Protein AF-A0A2E0PA05-F1 (afdb_monomer_lite)

Foldseek 3Di:
DLLVLLLVLLVVLLVLLVVLLVLLVVVLVLLVCVVVVVDPDPVRNVVSVVVSCVSNVVSCVVSVVSVVVSLVSVLVLQLVLQVLLVVVVAADPDHSCQLNVLCVPVVSVLPRVLLSLLLSLVCLQDRPPDHNVLSPDPVSSVVSGDPLSVVLSVLVVVLVVLVVVLVPDDQDGSVSSNVSSVSSNVSSVSSSVSSVSVSVSSVSSVVSNVVVVVVVD

Structure (mmCIF, N/CA/C/O backbone):
data_AF-A0A2E0PA05-F1
#
_entry.id   AF-A0A2E0PA05-F1
#
loop_
_atom_site.group_PDB
_atom_site.id
_atom_site.type_symbol
_atom_site.label_atom_id
_atom_site.label_alt_id
_atom_site.label_comp_id
_atom_site.label_asym_id
_atom_site.label_entity_id
_atom_site.label_seq_id
_atom_site.pdbx_PDB_ins_code
_atom_site.Cartn_x
_atom_site.Cartn_y
_atom_site.Cartn_z
_atom_site.occupancy
_atom_site.B_iso_or_equiv
_atom_site.auth_seq_id
_atom_site.auth_comp_id
_atom_site.auth_asym_id
_atom_site.auth_atom_id
_atom_site.pdbx_PDB_model_num
ATOM 1 N N . MET A 1 1 ? -0.283 10.651 -18.852 1.00 83.75 1 MET A N 1
ATOM 2 C CA . MET A 1 1 ? -1.574 10.524 -18.133 1.00 83.75 1 MET A CA 1
ATOM 3 C C . MET A 1 1 ? -1.520 9.464 -17.032 1.00 83.75 1 MET A C 1
ATOM 5 O O . MET A 1 1 ? -1.634 9.844 -15.880 1.00 83.75 1 MET A O 1
ATOM 9 N N . VAL A 1 2 ? -1.256 8.186 -17.347 1.00 89.94 2 VAL A N 1
ATOM 10 C CA . VAL A 1 2 ? -1.270 7.064 -16.370 1.00 89.94 2 VAL A CA 1
ATOM 11 C C . VAL A 1 2 ? -0.372 7.290 -15.145 1.00 89.94 2 VAL A C 1
ATOM 13 O O . VAL A 1 2 ? -0.832 7.106 -14.029 1.00 89.94 2 VAL A O 1
ATOM 16 N N . TYR A 1 3 ? 0.855 7.793 -15.332 1.00 90.81 3 TYR A N 1
ATOM 17 C CA . TYR A 1 3 ? 1.753 8.176 -14.229 1.00 90.81 3 TYR A CA 1
ATOM 18 C C . TYR A 1 3 ? 1.092 9.120 -13.205 1.00 90.81 3 TYR A C 1
ATOM 20 O O . TYR A 1 3 ? 1.167 8.885 -12.006 1.00 90.81 3 TYR A O 1
ATOM 28 N N . LYS A 1 4 ? 0.395 10.168 -13.670 1.00 94.12 4 LYS A N 1
ATOM 29 C CA . LYS A 1 4 ? -0.247 11.150 -12.779 1.00 94.12 4 LYS A CA 1
ATOM 30 C C . LYS A 1 4 ? -1.381 10.515 -11.971 1.00 94.12 4 LYS A C 1
ATOM 32 O O . LYS A 1 4 ? -1.548 10.855 -10.809 1.00 94.12 4 LYS A O 1
ATOM 37 N N . ILE A 1 5 ? -2.126 9.591 -12.582 1.00 95.62 5 ILE A N 1
ATOM 38 C CA . ILE A 1 5 ? -3.216 8.863 -11.919 1.00 95.62 5 ILE A CA 1
ATOM 39 C C . ILE A 1 5 ? -2.650 7.905 -10.864 1.00 95.62 5 ILE A C 1
ATOM 41 O O . ILE A 1 5 ? -3.165 7.872 -9.753 1.00 95.62 5 ILE A O 1
ATOM 45 N N . ALA A 1 6 ? -1.558 7.192 -11.167 1.00 94.81 6 ALA A N 1
ATOM 46 C CA . ALA A 1 6 ? -0.883 6.333 -10.192 1.00 94.81 6 ALA A CA 1
ATOM 47 C C . ALA A 1 6 ? -0.389 7.135 -8.972 1.00 94.81 6 ALA A C 1
ATOM 49 O O . ALA A 1 6 ? -0.641 6.744 -7.837 1.00 94.81 6 ALA A O 1
ATOM 50 N N . ILE A 1 7 ? 0.236 8.298 -9.197 1.00 97.69 7 ILE A N 1
ATOM 51 C CA . ILE A 1 7 ? 0.657 9.197 -8.110 1.00 97.69 7 ILE A CA 1
ATOM 52 C C . ILE A 1 7 ? -0.542 9.721 -7.310 1.00 97.69 7 ILE A C 1
ATOM 54 O O . ILE A 1 7 ? -0.480 9.742 -6.085 1.00 97.69 7 ILE A O 1
ATOM 58 N N . LEU A 1 8 ? -1.634 10.117 -7.971 1.00 98.00 8 LEU A N 1
ATOM 59 C CA . LEU A 1 8 ? -2.850 10.560 -7.284 1.00 98.00 8 LEU A CA 1
ATOM 60 C C . LEU A 1 8 ? -3.425 9.452 -6.393 1.00 98.00 8 LEU A C 1
ATOM 62 O O . LEU A 1 8 ? -3.758 9.721 -5.245 1.00 98.00 8 LEU A O 1
ATOM 66 N N . GLY A 1 9 ? -3.492 8.216 -6.893 1.00 97.88 9 GLY A N 1
ATOM 67 C CA . GLY A 1 9 ? -3.942 7.062 -6.115 1.00 97.88 9 GLY A CA 1
ATOM 68 C C . GLY A 1 9 ? -3.099 6.828 -4.859 1.00 97.88 9 GLY A C 1
ATOM 69 O O . GLY A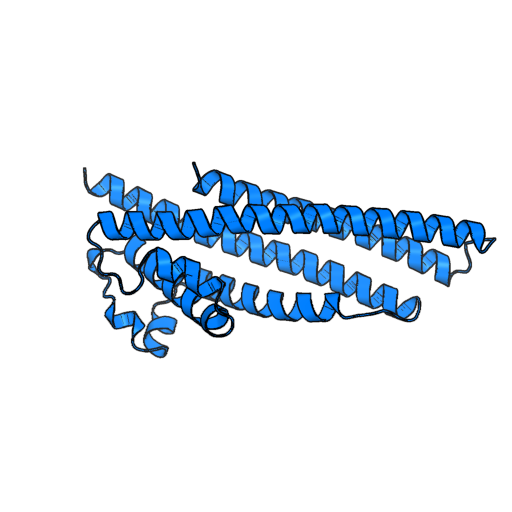 1 9 ? -3.646 6.636 -3.778 1.00 97.88 9 GLY A O 1
ATOM 70 N N . LEU A 1 10 ? -1.772 6.940 -4.969 1.00 98.19 10 LEU A N 1
ATOM 71 C CA . LEU A 1 10 ? -0.863 6.838 -3.821 1.00 98.19 10 LEU A CA 1
ATOM 72 C C . LEU A 1 10 ? -1.047 7.996 -2.823 1.00 98.19 10 LEU A C 1
ATOM 74 O O . LEU A 1 10 ? -1.025 7.777 -1.617 1.00 98.19 10 LEU A O 1
ATOM 78 N N . ILE A 1 11 ? -1.288 9.224 -3.295 1.00 98.44 11 ILE A N 1
ATOM 79 C CA . ILE A 1 11 ? -1.595 10.364 -2.412 1.00 98.44 11 ILE A CA 1
ATOM 80 C C . ILE A 1 11 ? -2.913 10.132 -1.663 1.00 98.44 11 ILE A C 1
ATOM 82 O O . ILE A 1 11 ? -2.984 10.390 -0.464 1.00 98.44 11 ILE A O 1
ATOM 86 N N . LEU A 1 12 ? -3.945 9.624 -2.343 1.00 98.38 12 LEU A N 1
ATOM 87 C CA . LEU A 1 12 ? -5.219 9.289 -1.703 1.00 98.38 12 LEU A CA 1
ATOM 88 C C . LEU A 1 12 ? -5.046 8.207 -0.632 1.00 98.38 12 LEU A C 1
ATOM 90 O O . LEU A 1 12 ? -5.662 8.319 0.423 1.00 98.38 12 LEU A O 1
ATOM 94 N N . GLN A 1 13 ? -4.179 7.215 -0.855 1.00 98.44 13 GLN A N 1
ATOM 95 C CA . GLN A 1 13 ? -3.847 6.219 0.169 1.00 98.44 13 GLN A CA 1
ATOM 96 C C . GLN A 1 13 ? -3.213 6.864 1.405 1.00 98.44 13 GLN A C 1
ATOM 98 O O . GLN A 1 13 ? -3.682 6.609 2.507 1.00 98.44 13 GLN A O 1
ATOM 103 N N . VAL A 1 14 ? -2.244 7.775 1.240 1.00 98.56 14 VAL A N 1
ATOM 104 C CA . VAL A 1 14 ? -1.659 8.518 2.377 1.00 98.56 14 VAL A CA 1
ATOM 105 C C . VAL A 1 14 ? -2.731 9.285 3.155 1.00 98.56 14 VAL A C 1
ATOM 107 O O . VAL A 1 14 ? -2.754 9.237 4.383 1.00 98.56 14 VAL A O 1
ATOM 110 N N . LEU A 1 15 ? -3.636 9.980 2.460 1.00 98.50 15 LEU A N 1
ATOM 111 C CA . LEU A 1 15 ? -4.722 10.722 3.107 1.00 98.50 15 LEU A CA 1
ATOM 112 C C . LEU A 1 15 ? -5.675 9.795 3.872 1.00 98.50 15 LEU A C 1
ATOM 114 O O . LEU A 1 15 ? -6.089 10.128 4.980 1.00 98.50 15 LEU A O 1
ATOM 118 N N . LEU A 1 16 ? -5.996 8.629 3.313 1.00 98.31 16 LEU A N 1
ATOM 119 C CA . LEU A 1 16 ? -6.851 7.639 3.966 1.00 98.31 16 LEU A CA 1
ATOM 120 C C . LEU A 1 16 ? -6.169 7.002 5.179 1.00 98.31 16 LEU A C 1
ATOM 122 O O . LEU A 1 16 ? -6.826 6.847 6.201 1.00 98.31 16 LEU A O 1
ATOM 126 N N . SER A 1 17 ? -4.861 6.738 5.131 1.00 98.12 17 SER A N 1
ATOM 127 C CA . SER A 1 17 ? -4.095 6.295 6.304 1.00 98.12 17 SER A CA 1
ATOM 128 C C . SER A 1 17 ? -4.098 7.342 7.423 1.00 98.12 17 SER A C 1
ATOM 130 O O . SER A 1 17 ? -4.215 6.991 8.593 1.00 98.12 17 SER A O 1
ATOM 132 N N . LEU A 1 18 ? -4.028 8.637 7.093 1.00 98.50 18 LEU A N 1
ATOM 133 C CA . LEU A 1 18 ? -4.161 9.708 8.091 1.00 98.50 18 LEU A CA 1
ATOM 134 C C . LEU A 1 18 ? -5.566 9.740 8.713 1.00 98.50 18 LEU A C 1
ATOM 136 O O . LEU A 1 18 ? -5.696 9.899 9.926 1.00 98.50 18 LEU A O 1
ATOM 140 N N . ILE A 1 19 ? -6.614 9.552 7.906 1.00 98.38 19 ILE A N 1
ATOM 141 C CA . ILE A 1 19 ? -7.999 9.443 8.392 1.00 98.38 19 ILE A CA 1
ATOM 142 C C . ILE A 1 19 ? -8.168 8.203 9.282 1.00 98.38 19 ILE A C 1
ATOM 144 O O . ILE A 1 19 ? -8.805 8.294 10.332 1.00 98.38 19 ILE A O 1
ATOM 148 N N . ALA A 1 20 ? -7.565 7.073 8.908 1.00 97.88 20 ALA A N 1
ATOM 149 C CA . ALA A 1 20 ? -7.579 5.847 9.698 1.00 97.88 20 ALA A CA 1
ATOM 150 C C . ALA A 1 20 ? -6.932 6.064 11.072 1.00 97.88 20 ALA A C 1
ATOM 152 O O . ALA A 1 20 ? -7.554 5.751 12.080 1.00 97.88 20 ALA A O 1
ATOM 153 N N . ILE A 1 21 ? -5.767 6.722 11.142 1.00 98.56 21 ILE A N 1
ATOM 154 C CA . ILE A 1 21 ? -5.106 7.065 12.418 1.00 98.56 21 ILE A CA 1
ATOM 155 C C . ILE A 1 21 ? -6.022 7.905 13.323 1.00 98.56 21 ILE A C 1
ATOM 157 O O . ILE A 1 21 ? -6.102 7.664 14.533 1.00 98.56 21 ILE A O 1
ATOM 161 N N . ILE A 1 22 ? -6.741 8.879 12.754 1.00 98.38 22 ILE A N 1
ATOM 162 C CA . ILE A 1 22 ? -7.716 9.686 13.505 1.00 98.38 22 ILE A CA 1
ATOM 163 C C . ILE A 1 22 ? -8.861 8.798 14.013 1.00 98.38 22 ILE A C 1
ATOM 165 O O . ILE A 1 22 ? -9.227 8.884 15.185 1.00 98.38 22 ILE A O 1
ATOM 169 N N . SER A 1 23 ? -9.395 7.911 13.169 1.00 98.06 23 SER A N 1
ATOM 170 C CA . SER A 1 23 ? -10.458 6.979 13.559 1.00 98.06 23 SER A CA 1
ATOM 171 C C . SER A 1 23 ? -10.020 6.014 14.664 1.00 98.06 23 SER A C 1
ATOM 173 O O . SER A 1 23 ? -10.741 5.871 15.650 1.00 98.06 23 SER A O 1
ATOM 175 N N . SER A 1 24 ? -8.826 5.426 14.559 1.00 97.75 24 SER A N 1
ATOM 176 C CA . SER A 1 24 ? -8.237 4.552 15.581 1.00 97.75 24 SER A CA 1
ATOM 177 C C . SER A 1 24 ? -8.010 5.302 16.898 1.00 97.75 24 SER A C 1
ATOM 179 O O . SER A 1 24 ? -8.251 4.767 17.976 1.00 97.75 24 SER A O 1
ATOM 181 N N . SER A 1 25 ? -7.651 6.589 16.845 1.00 98.00 25 SER A N 1
ATOM 182 C CA . SER A 1 25 ? -7.565 7.432 18.051 1.00 98.00 25 SER A CA 1
ATOM 183 C C . SER A 1 25 ? -8.932 7.604 18.732 1.00 98.00 25 SER A C 1
ATOM 185 O O . SER A 1 25 ? -9.030 7.596 19.960 1.00 98.00 25 SER A O 1
ATOM 187 N N . MET A 1 26 ? -10.013 7.715 17.951 1.00 98.19 26 MET A N 1
ATOM 188 C CA . MET A 1 26 ? -11.382 7.736 18.483 1.00 98.19 26 MET A CA 1
ATOM 189 C C . MET A 1 26 ? -11.794 6.377 19.069 1.00 98.19 26 MET A C 1
ATOM 191 O O . MET A 1 26 ? -12.477 6.352 20.096 1.00 98.19 26 MET A O 1
ATOM 195 N N . GLN A 1 27 ? -11.364 5.266 18.460 1.00 98.06 27 GLN A N 1
ATOM 196 C CA . GLN A 1 27 ? -11.589 3.910 18.972 1.00 98.06 27 GLN A CA 1
ATOM 197 C C . GLN A 1 27 ? -10.889 3.687 20.316 1.00 98.06 27 GLN A C 1
ATOM 199 O O . GLN A 1 27 ? -11.518 3.169 21.235 1.00 98.06 27 GLN A O 1
ATOM 204 N N . ILE A 1 28 ? -9.653 4.169 20.490 1.00 98.38 28 ILE A N 1
ATOM 205 C CA . ILE A 1 28 ? -8.971 4.169 21.797 1.00 98.38 28 ILE A CA 1
ATOM 206 C C . ILE A 1 28 ? -9.843 4.855 22.855 1.00 98.38 28 ILE A C 1
ATOM 208 O O . ILE A 1 28 ? -10.084 4.296 23.924 1.00 98.38 28 ILE A O 1
ATOM 212 N N . GLY A 1 29 ? -10.377 6.041 22.547 1.00 97.69 29 GLY A N 1
ATOM 213 C CA . GLY A 1 29 ? -11.259 6.761 23.466 1.00 97.69 29 GLY A CA 1
ATOM 214 C C . GLY A 1 29 ? -12.569 6.017 23.760 1.00 97.69 29 GLY A C 1
ATOM 215 O O . GLY A 1 29 ? -13.088 6.101 24.872 1.00 97.69 29 GLY A O 1
ATOM 216 N N . PHE A 1 30 ? -13.112 5.282 22.785 1.00 97.81 30 PHE A N 1
ATOM 217 C CA . PHE A 1 30 ? -14.267 4.405 22.991 1.00 97.81 30 PHE A CA 1
ATOM 218 C C . PHE A 1 30 ? -13.932 3.249 23.947 1.00 97.81 30 PHE A C 1
ATOM 220 O O . PHE A 1 30 ? -14.649 3.067 24.930 1.00 97.81 30 PHE A O 1
ATOM 227 N N . ILE A 1 31 ? -12.827 2.536 23.715 1.00 97.69 31 ILE A N 1
ATOM 228 C CA . ILE A 1 31 ? -12.372 1.409 24.544 1.00 97.69 31 ILE A CA 1
ATOM 229 C C . ILE A 1 31 ? -12.115 1.865 25.986 1.00 97.69 31 ILE A C 1
ATOM 231 O O . ILE A 1 31 ? -12.589 1.235 26.928 1.00 97.69 31 ILE A O 1
ATOM 235 N N . GLN A 1 32 ? -11.455 3.009 26.176 1.00 97.62 32 GLN A N 1
ATOM 236 C CA . GLN A 1 32 ? -11.200 3.570 27.507 1.00 97.62 32 GLN A CA 1
ATOM 237 C C . GLN A 1 32 ? -12.493 3.915 28.263 1.00 97.62 32 GLN A C 1
ATOM 239 O O . GLN A 1 32 ? -12.560 3.726 29.477 1.00 97.62 32 GLN A O 1
ATOM 244 N N . ARG A 1 33 ? -13.542 4.382 27.566 1.00 97.31 33 ARG A N 1
ATOM 245 C CA . ARG A 1 33 ? -14.873 4.599 28.167 1.00 97.31 33 ARG A CA 1
ATOM 246 C C . ARG A 1 33 ? -15.544 3.289 28.580 1.00 97.31 33 ARG A C 1
ATOM 248 O O . ARG A 1 33 ? -16.207 3.253 29.612 1.00 97.31 33 ARG A O 1
ATOM 255 N N . VAL A 1 34 ? -15.365 2.219 27.803 1.00 96.00 34 VAL A N 1
ATOM 256 C CA . VAL A 1 34 ? -15.836 0.879 28.194 1.00 96.00 34 VAL A CA 1
ATOM 257 C C . VAL A 1 34 ? -15.120 0.428 29.471 1.00 96.00 34 VAL A C 1
ATOM 259 O O . VAL A 1 34 ? -15.774 0.035 30.432 1.00 96.00 34 VAL A O 1
ATOM 262 N N . GLN A 1 35 ? -13.793 0.558 29.522 1.00 95.94 35 GLN A N 1
ATOM 263 C CA . GLN A 1 35 ? -12.981 0.143 30.672 1.00 95.94 35 GLN A CA 1
ATOM 264 C C . GLN A 1 35 ? -13.276 0.933 31.953 1.00 95.94 35 GLN A C 1
ATOM 266 O O . GLN A 1 35 ? -13.214 0.372 33.045 1.00 95.94 35 GLN A O 1
ATOM 271 N N . SER A 1 36 ? -13.608 2.222 31.844 1.00 96.62 36 SER A N 1
ATOM 272 C CA . SER A 1 36 ? -13.933 3.060 33.003 1.00 96.62 36 SER A CA 1
ATOM 273 C C . SER A 1 36 ? -15.360 2.879 33.531 1.00 96.62 36 SER A C 1
ATOM 275 O O . SER A 1 36 ? -15.723 3.529 34.511 1.00 96.62 36 SER A O 1
ATOM 277 N N . GLY A 1 37 ? -16.178 2.032 32.895 1.00 95.00 37 GLY A N 1
ATOM 278 C CA . GLY A 1 37 ? -17.592 1.877 33.245 1.00 95.00 37 GLY A CA 1
ATOM 279 C C . GLY A 1 37 ? -18.416 3.139 32.967 1.00 95.00 37 GLY A C 1
ATOM 280 O O . GLY A 1 37 ? -19.382 3.409 33.675 1.00 95.00 37 GLY A O 1
ATOM 281 N N . TYR A 1 38 ? -18.018 3.941 31.971 1.00 96.56 38 TYR A N 1
ATOM 282 C CA . TYR A 1 38 ? -18.670 5.213 31.642 1.00 96.56 38 TYR A CA 1
ATOM 283 C C . TYR A 1 38 ? -20.143 5.041 31.237 1.00 96.56 38 TYR A C 1
ATOM 285 O O . TYR A 1 38 ? -20.997 5.833 31.640 1.00 96.56 38 TYR A O 1
ATOM 293 N N . TYR A 1 39 ? -20.435 4.013 30.436 1.00 96.06 39 TYR A N 1
ATOM 294 C CA . TYR A 1 39 ? -21.774 3.757 29.910 1.00 96.06 39 TYR A CA 1
ATOM 295 C C . TYR A 1 39 ? -22.710 3.259 31.011 1.00 96.06 39 TYR A C 1
ATOM 297 O O . TYR A 1 39 ? -22.393 2.312 31.729 1.00 96.06 39 TYR A O 1
ATOM 305 N N . GLN A 1 40 ? -23.883 3.882 31.120 1.00 94.38 40 GLN A N 1
ATOM 306 C CA . GLN A 1 40 ? -24.843 3.590 32.193 1.00 94.38 40 GLN A CA 1
ATOM 307 C C . GLN A 1 40 ? -25.760 2.409 31.856 1.00 94.38 40 GLN A C 1
ATOM 309 O O . GLN A 1 40 ? -26.461 1.885 32.721 1.00 94.38 40 GLN A O 1
ATOM 314 N N . SER A 1 41 ? -25.781 1.995 30.588 1.00 96.69 41 SER A N 1
ATOM 315 C CA . SER A 1 41 ? -26.569 0.863 30.114 1.00 96.69 41 SER A CA 1
ATOM 316 C C . SER A 1 41 ? -25.866 0.121 28.982 1.00 96.69 41 SER A C 1
ATOM 318 O O . SER A 1 41 ? -25.099 0.702 28.211 1.00 96.69 41 SER A O 1
ATOM 320 N N . GLU A 1 42 ? -26.192 -1.162 28.840 1.00 95.00 42 GLU A N 1
ATOM 321 C CA . GLU A 1 42 ? -25.717 -1.991 27.729 1.00 95.00 42 GLU A CA 1
ATOM 322 C C . GLU A 1 42 ? -26.168 -1.433 26.368 1.00 95.00 42 GLU A C 1
ATOM 324 O O . GLU A 1 42 ? -25.411 -1.450 25.401 1.00 95.00 42 GLU A O 1
ATOM 329 N N . LEU A 1 43 ? -27.374 -0.855 26.301 1.00 96.81 43 LEU A N 1
ATOM 330 C CA . LEU A 1 43 ? -27.898 -0.228 25.088 1.00 96.81 43 LEU A CA 1
ATOM 331 C C . LEU A 1 43 ? -27.016 0.937 24.614 1.00 96.81 43 LEU A C 1
ATOM 333 O O . LEU A 1 43 ? -26.702 1.025 23.429 1.00 96.81 43 LEU A O 1
ATOM 337 N N . GLU A 1 44 ? -26.612 1.817 25.530 1.00 96.62 44 GLU A N 1
ATOM 338 C CA . GLU A 1 44 ? -25.759 2.972 25.228 1.00 96.62 44 GLU A CA 1
ATOM 339 C C . GLU A 1 44 ? -24.377 2.527 24.726 1.00 96.62 44 GLU A C 1
ATOM 341 O O . GLU A 1 44 ? -23.887 3.019 23.706 1.00 96.62 44 GLU A O 1
ATOM 346 N N . MET A 1 45 ? -23.782 1.535 25.397 1.00 96.69 45 MET A N 1
ATOM 347 C CA . MET A 1 45 ? -22.503 0.951 24.995 1.00 96.69 45 MET A CA 1
ATOM 348 C C . MET A 1 45 ? -22.586 0.314 23.600 1.00 96.69 45 MET A C 1
ATOM 350 O O . MET A 1 45 ? -21.729 0.578 22.757 1.00 96.69 45 MET A O 1
ATOM 354 N N . ASN A 1 46 ? -23.636 -0.467 23.327 1.00 96.50 46 ASN A N 1
ATOM 355 C CA . ASN A 1 46 ? -23.831 -1.147 22.043 1.00 96.50 46 ASN A CA 1
ATOM 356 C C . ASN A 1 46 ? -24.061 -0.163 20.884 1.00 96.50 46 ASN A C 1
ATOM 358 O O . ASN A 1 46 ? -23.593 -0.399 19.768 1.00 96.50 46 ASN A O 1
ATOM 362 N N . GLN A 1 47 ? -24.740 0.962 21.130 1.00 96.88 47 GLN A N 1
ATOM 363 C CA . GLN A 1 47 ? -24.889 2.033 20.138 1.00 96.88 47 GLN A CA 1
ATOM 364 C C . GLN A 1 47 ? -23.545 2.692 19.814 1.00 96.88 47 GLN A C 1
ATOM 366 O O . GLN A 1 47 ? -23.223 2.896 18.641 1.00 96.88 47 GLN A O 1
ATOM 371 N N . ALA A 1 48 ? -22.741 2.990 20.838 1.00 96.75 48 ALA A N 1
ATOM 372 C CA . ALA A 1 48 ? -21.408 3.554 20.655 1.00 96.75 48 ALA A CA 1
ATOM 373 C C . ALA A 1 48 ? -20.460 2.578 19.933 1.00 96.75 48 ALA A C 1
ATOM 375 O O . ALA A 1 48 ? -19.720 3.008 19.046 1.00 96.75 48 ALA A O 1
ATOM 376 N N . ALA A 1 49 ? -20.530 1.280 20.253 1.00 96.25 49 ALA A N 1
ATOM 377 C CA . ALA A 1 49 ? -19.794 0.220 19.563 1.00 96.25 49 ALA A CA 1
ATOM 378 C C . ALA A 1 49 ? -20.189 0.149 18.081 1.00 96.25 49 ALA A C 1
ATOM 380 O O . ALA A 1 49 ? -19.344 0.291 17.206 1.00 96.25 49 ALA A O 1
ATOM 381 N N . SER A 1 50 ? -21.490 0.080 17.789 1.00 97.56 50 SER A N 1
ATOM 382 C CA . SER A 1 50 ? -21.997 0.020 16.410 1.00 97.56 50 SER A CA 1
ATOM 383 C C . SER A 1 50 ? -21.579 1.240 15.579 1.00 97.56 50 SER A C 1
ATOM 385 O O . SER A 1 50 ? -21.221 1.113 14.409 1.00 97.56 50 SER A O 1
ATOM 387 N N . ALA A 1 51 ? -21.594 2.439 16.172 1.00 97.62 51 ALA A N 1
ATOM 388 C CA . ALA A 1 51 ? -21.131 3.657 15.508 1.00 97.62 51 ALA A CA 1
ATOM 389 C C . ALA A 1 51 ? -19.611 3.654 15.263 1.00 97.62 51 ALA A C 1
ATOM 391 O O . ALA A 1 51 ? -19.146 4.186 14.250 1.00 97.62 51 ALA A O 1
ATOM 392 N N . ASN A 1 52 ? -18.834 3.068 16.179 1.00 97.00 52 ASN A N 1
ATOM 393 C CA . ASN A 1 52 ? -17.404 2.853 16.001 1.00 97.00 52 ASN A CA 1
ATOM 394 C C . ASN A 1 52 ? -17.128 1.890 14.841 1.00 97.00 52 ASN A C 1
ATOM 396 O O . ASN A 1 52 ? -16.400 2.255 13.917 1.00 97.00 52 ASN A O 1
ATOM 400 N N . ASP A 1 53 ? -17.766 0.725 14.857 1.00 96.31 53 ASP A N 1
ATOM 401 C CA . ASP A 1 53 ? -17.564 -0.338 13.874 1.00 96.31 53 ASP A CA 1
ATOM 402 C C . ASP A 1 53 ? -17.992 0.108 12.476 1.00 96.31 53 ASP A C 1
ATOM 404 O O . ASP A 1 53 ? -17.272 -0.102 11.503 1.00 96.31 53 ASP A O 1
ATOM 408 N N . MET A 1 54 ? -19.117 0.823 12.367 1.00 97.94 54 MET A N 1
ATOM 409 C CA . MET A 1 54 ? -19.571 1.389 11.096 1.00 97.94 54 MET A CA 1
ATOM 410 C C . MET A 1 54 ? -18.567 2.400 10.526 1.00 97.94 54 MET A C 1
ATOM 412 O O . MET A 1 54 ? -18.338 2.425 9.316 1.00 97.94 54 MET A O 1
ATOM 416 N N . ARG A 1 55 ? -17.951 3.233 11.378 1.00 97.69 55 ARG A N 1
ATOM 417 C CA . ARG A 1 55 ? -16.937 4.206 10.947 1.00 97.69 55 ARG A CA 1
ATOM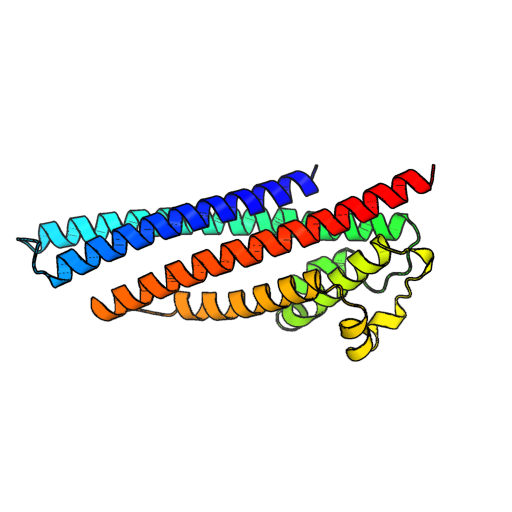 418 C C . ARG A 1 55 ? -15.668 3.506 10.461 1.00 97.69 55 ARG A C 1
ATOM 420 O O . ARG A 1 55 ? -15.192 3.845 9.380 1.00 97.69 55 ARG A O 1
ATOM 427 N N . HIS A 1 56 ? -15.149 2.549 11.231 1.00 95.25 56 HIS A N 1
ATOM 428 C CA . HIS A 1 56 ? -13.966 1.772 10.848 1.00 95.25 56 HIS A CA 1
ATOM 429 C C . HIS A 1 56 ? -14.216 0.987 9.559 1.00 95.25 56 HIS A C 1
ATOM 431 O O . HIS A 1 56 ? -13.500 1.185 8.581 1.00 95.25 56 HIS A O 1
ATOM 437 N N . GLY A 1 57 ? -15.319 0.238 9.489 1.00 96.00 57 GLY A N 1
ATOM 438 C CA . GLY A 1 57 ? -15.686 -0.522 8.295 1.00 96.00 57 GLY A CA 1
ATOM 439 C C . GLY A 1 57 ? -15.849 0.352 7.047 1.00 96.00 57 GLY A C 1
ATOM 440 O O . GLY A 1 57 ? -15.398 -0.025 5.966 1.00 96.00 57 GLY A O 1
ATOM 441 N N . ALA A 1 58 ? -16.437 1.548 7.167 1.00 98.06 58 ALA A N 1
ATOM 442 C CA . ALA A 1 58 ? -16.532 2.484 6.044 1.00 98.06 58 ALA A CA 1
ATOM 443 C C . ALA A 1 58 ? -15.153 2.967 5.563 1.00 98.06 58 ALA A C 1
ATOM 445 O O . ALA A 1 58 ? -14.918 3.030 4.353 1.00 98.06 58 ALA A O 1
ATOM 446 N N . ILE A 1 59 ? -14.243 3.294 6.486 1.00 97.69 59 ILE A N 1
ATOM 447 C CA . ILE A 1 59 ? -12.871 3.700 6.150 1.00 97.69 59 ILE A CA 1
ATOM 448 C C . ILE A 1 59 ? -12.143 2.555 5.448 1.00 97.69 59 ILE A C 1
ATOM 450 O O . ILE A 1 59 ? -11.565 2.785 4.386 1.00 97.69 59 ILE A O 1
ATOM 454 N N . ASP A 1 60 ? -12.239 1.333 5.968 1.00 95.12 60 ASP A N 1
ATOM 455 C CA . ASP A 1 60 ? -11.571 0.156 5.407 1.00 95.12 60 ASP A CA 1
ATOM 456 C C . ASP A 1 60 ? -12.077 -0.179 4.003 1.00 95.12 60 ASP A C 1
ATOM 458 O O . ASP A 1 60 ? -11.284 -0.444 3.097 1.00 95.12 60 ASP A O 1
ATOM 462 N N . ILE A 1 61 ? -13.392 -0.096 3.773 1.00 97.81 61 ILE A N 1
ATOM 463 C CA . ILE A 1 61 ? -13.986 -0.308 2.445 1.00 97.81 61 ILE A CA 1
ATOM 464 C C . ILE A 1 61 ? -13.469 0.734 1.445 1.00 97.81 61 ILE A C 1
ATOM 466 O O . ILE A 1 61 ? -13.100 0.387 0.315 1.00 97.81 61 ILE A O 1
ATOM 470 N N . VAL A 1 62 ? -13.427 2.012 1.834 1.00 98.38 62 VAL A N 1
ATOM 471 C CA . VAL A 1 62 ? -12.935 3.090 0.962 1.00 98.38 62 VAL A CA 1
ATOM 472 C C . VAL A 1 62 ? -11.435 2.935 0.706 1.00 98.38 62 VAL A C 1
ATOM 474 O O . VAL A 1 62 ? -11.007 3.000 -0.449 1.00 98.38 62 VAL A O 1
ATOM 477 N N . ALA A 1 63 ? -10.642 2.677 1.747 1.00 96.88 63 ALA A N 1
ATOM 478 C CA . ALA A 1 63 ? -9.203 2.454 1.653 1.00 96.88 63 ALA A CA 1
ATOM 479 C C . ALA A 1 63 ? -8.873 1.247 0.770 1.00 96.88 63 ALA A C 1
ATOM 481 O O . ALA A 1 63 ? -8.083 1.379 -0.167 1.00 96.88 63 ALA A O 1
ATOM 482 N N . GLY A 1 64 ? -9.543 0.112 0.978 1.00 96.31 64 GLY A N 1
ATOM 483 C CA . GLY A 1 64 ? -9.395 -1.087 0.155 1.00 96.31 64 GLY A CA 1
ATOM 484 C C . GLY A 1 64 ? -9.764 -0.842 -1.310 1.00 96.31 64 GLY A C 1
ATOM 485 O O . GLY A 1 64 ? -9.037 -1.252 -2.215 1.00 96.31 64 GLY A O 1
ATOM 486 N N . SER A 1 65 ? -10.839 -0.094 -1.568 1.00 98.12 65 SER A N 1
ATOM 487 C CA . SER A 1 65 ? -11.242 0.273 -2.933 1.00 98.12 65 SER A CA 1
ATOM 488 C C . SER A 1 65 ? -10.197 1.152 -3.623 1.00 98.12 65 SER A C 1
ATOM 490 O O . SER A 1 65 ? -9.819 0.899 -4.771 1.00 98.12 65 SER A O 1
ATOM 492 N N . VAL A 1 66 ? -9.686 2.170 -2.924 1.00 98.00 66 VAL A N 1
ATOM 493 C CA . VAL A 1 66 ? -8.630 3.050 -3.442 1.00 98.00 66 VAL A CA 1
ATOM 494 C C . VAL A 1 66 ? -7.330 2.280 -3.657 1.00 98.00 66 VAL A C 1
ATOM 496 O O . VAL A 1 66 ? -6.677 2.499 -4.679 1.00 98.00 66 VAL A O 1
ATOM 499 N N . PHE A 1 67 ? -6.971 1.355 -2.767 1.00 96.19 67 PHE A N 1
ATOM 500 C CA . PHE A 1 67 ? -5.816 0.474 -2.923 1.00 96.19 67 PHE A CA 1
ATOM 501 C C . PHE A 1 67 ? -5.922 -0.372 -4.199 1.00 96.19 67 PHE A C 1
ATOM 503 O O . PHE A 1 67 ? -5.016 -0.333 -5.033 1.00 96.19 67 PHE A O 1
ATOM 510 N N . LEU A 1 68 ? -7.051 -1.060 -4.413 1.00 97.25 68 LEU A N 1
ATOM 511 C CA . LEU A 1 68 ? -7.272 -1.896 -5.599 1.00 97.25 68 LEU A CA 1
ATOM 512 C C . LEU A 1 68 ? -7.215 -1.082 -6.898 1.00 97.25 68 LEU A C 1
ATOM 514 O O . LEU A 1 68 ? -6.498 -1.445 -7.835 1.00 97.25 68 LEU A O 1
ATOM 518 N N . LEU A 1 69 ? -7.927 0.047 -6.949 1.00 97.38 69 LEU A N 1
ATOM 519 C CA . LEU A 1 69 ? -7.940 0.923 -8.123 1.00 97.38 69 LEU A CA 1
ATOM 520 C C . LEU A 1 69 ? -6.553 1.512 -8.401 1.00 97.38 69 LEU A C 1
ATOM 522 O O . LEU A 1 69 ? -6.095 1.511 -9.545 1.00 97.38 69 LEU A O 1
ATOM 526 N N . SER A 1 70 ? -5.852 1.969 -7.361 1.00 96.56 70 SER A N 1
ATOM 527 C CA . SER A 1 70 ? -4.478 2.464 -7.485 1.00 96.56 70 SER A CA 1
ATOM 528 C C . SER A 1 70 ? -3.543 1.374 -7.993 1.00 96.56 70 SER A C 1
ATOM 530 O O . SER A 1 70 ? -2.743 1.640 -8.888 1.00 96.56 70 SER A O 1
ATOM 532 N N . GLY A 1 71 ? -3.676 0.147 -7.480 1.00 96.62 71 GLY A N 1
ATOM 533 C CA . GLY A 1 71 ? -2.920 -1.023 -7.918 1.00 96.62 71 GLY A CA 1
ATOM 534 C C . GLY A 1 71 ? -3.039 -1.250 -9.423 1.00 96.62 71 GLY A C 1
ATOM 535 O O . GLY A 1 71 ? -2.023 -1.391 -10.100 1.00 96.62 71 GLY A O 1
ATOM 536 N N . ILE A 1 72 ? -4.251 -1.164 -9.981 1.00 97.25 72 ILE A N 1
ATOM 537 C CA . ILE A 1 72 ? -4.470 -1.263 -11.434 1.00 97.25 72 ILE A CA 1
ATOM 538 C C . ILE A 1 72 ? -3.665 -0.190 -12.180 1.00 97.25 72 ILE A C 1
ATOM 540 O O . ILE A 1 72 ? -2.919 -0.509 -13.107 1.00 97.25 72 ILE A O 1
ATOM 544 N N . PHE A 1 73 ? -3.757 1.078 -11.771 1.00 96.81 73 PHE A N 1
ATOM 545 C CA . PHE A 1 73 ? -3.030 2.163 -12.441 1.00 96.81 73 PHE A CA 1
ATOM 546 C C . PHE A 1 73 ? -1.509 2.072 -12.273 1.00 96.81 73 PHE A C 1
ATOM 548 O O . PHE A 1 73 ? -0.778 2.419 -13.204 1.00 96.81 73 PHE A O 1
ATOM 555 N N . ILE A 1 74 ? -1.026 1.580 -11.132 1.00 97.38 74 ILE A N 1
ATOM 556 C CA . ILE A 1 74 ? 0.393 1.308 -10.881 1.00 97.38 74 ILE A CA 1
ATOM 557 C C . ILE A 1 74 ? 0.881 0.199 -11.814 1.00 97.38 74 ILE A C 1
ATOM 559 O O . ILE A 1 74 ? 1.879 0.389 -12.503 1.00 97.38 74 ILE A O 1
ATOM 563 N N . LEU A 1 75 ? 0.158 -0.918 -11.920 1.00 97.06 75 LEU A N 1
ATOM 564 C CA . LEU A 1 75 ? 0.511 -2.012 -12.829 1.00 97.06 75 LEU A CA 1
ATOM 565 C C . LEU A 1 75 ? 0.476 -1.558 -14.296 1.00 97.06 75 LEU A C 1
ATOM 567 O O . LEU A 1 75 ? 1.392 -1.856 -15.062 1.00 97.06 75 LEU A O 1
ATOM 571 N N . MET A 1 76 ? -0.520 -0.758 -14.689 1.00 96.44 76 MET A N 1
ATOM 572 C CA . MET A 1 76 ? -0.563 -0.134 -16.018 1.00 96.44 76 MET A CA 1
ATOM 573 C C . MET A 1 76 ? 0.628 0.801 -16.257 1.00 96.44 76 MET A C 1
ATOM 575 O O . MET A 1 76 ? 1.146 0.865 -17.376 1.00 96.44 76 MET A O 1
ATOM 579 N N . TRP A 1 77 ? 1.061 1.547 -15.237 1.00 96.56 77 TRP A N 1
ATOM 580 C CA . TRP A 1 77 ? 2.257 2.379 -15.319 1.00 96.56 77 TRP A CA 1
ATOM 581 C C . TRP A 1 77 ? 3.517 1.523 -15.480 1.00 96.56 77 TRP A C 1
ATOM 583 O O . TRP A 1 77 ? 4.285 1.800 -16.399 1.00 96.56 77 TRP A O 1
ATOM 593 N N . ILE A 1 78 ? 3.691 0.456 -14.690 1.00 95.69 78 ILE A N 1
ATOM 594 C CA . ILE A 1 78 ? 4.819 -0.485 -14.809 1.00 95.69 78 ILE A CA 1
ATOM 595 C C . ILE A 1 78 ? 4.876 -1.058 -16.227 1.00 95.69 78 ILE A C 1
ATOM 597 O O . ILE A 1 78 ? 5.936 -1.027 -16.856 1.00 95.69 78 ILE A O 1
ATOM 601 N N . TYR A 1 79 ? 3.738 -1.517 -16.758 1.00 95.31 79 TYR A N 1
ATOM 602 C CA . TYR A 1 79 ? 3.640 -2.035 -18.122 1.00 95.31 79 TYR A CA 1
ATOM 603 C C . TYR A 1 79 ? 4.102 -1.001 -19.154 1.00 95.31 79 TYR A C 1
ATOM 605 O O . TYR A 1 79 ? 4.962 -1.284 -19.988 1.00 95.31 79 TYR A O 1
ATOM 613 N N . LYS A 1 80 ? 3.557 0.222 -19.091 1.00 92.25 80 LYS A N 1
ATOM 614 C CA . LYS A 1 80 ? 3.896 1.291 -20.040 1.00 92.25 80 LYS A CA 1
ATOM 615 C C . LYS A 1 80 ? 5.355 1.718 -19.926 1.00 92.25 80 LYS A C 1
ATOM 617 O O . LYS A 1 80 ? 6.006 1.879 -20.947 1.00 92.25 80 LYS A O 1
ATOM 622 N N . ALA A 1 81 ? 5.884 1.846 -18.713 1.00 91.50 81 ALA A N 1
ATOM 623 C CA . ALA A 1 81 ? 7.277 2.216 -18.491 1.00 91.50 81 ALA A CA 1
ATOM 624 C C . ALA A 1 81 ? 8.244 1.161 -19.056 1.00 91.50 81 ALA A C 1
ATOM 626 O O . ALA A 1 81 ? 9.269 1.517 -19.638 1.00 91.50 81 ALA A O 1
ATOM 627 N N . HIS A 1 82 ? 7.899 -0.129 -18.951 1.00 91.44 82 HIS A N 1
ATOM 628 C CA . HIS A 1 82 ? 8.660 -1.203 -19.592 1.00 91.44 82 HIS A CA 1
ATOM 629 C C . HIS A 1 82 ? 8.538 -1.178 -21.113 1.00 91.44 82 HIS A C 1
ATOM 631 O O . HIS A 1 82 ? 9.548 -1.351 -21.789 1.00 91.44 82 HIS A O 1
ATOM 637 N N . LYS A 1 83 ? 7.335 -0.945 -21.650 1.00 88.94 83 LYS A N 1
ATOM 638 C CA . LYS A 1 83 ? 7.114 -0.860 -23.097 1.00 88.94 83 LYS A CA 1
ATOM 639 C C . LYS A 1 83 ? 7.894 0.300 -23.723 1.00 88.94 83 LYS A C 1
ATOM 641 O O . LYS A 1 83 ? 8.604 0.077 -24.693 1.00 88.94 83 LYS A O 1
ATOM 646 N N . ASN A 1 84 ? 7.842 1.487 -23.119 1.00 85.50 84 ASN A N 1
ATOM 647 C CA . ASN A 1 84 ? 8.606 2.651 -23.577 1.00 85.50 84 ASN A CA 1
ATOM 648 C C . ASN A 1 84 ? 10.111 2.348 -23.618 1.00 85.50 84 ASN A C 1
ATOM 650 O O . ASN A 1 84 ? 10.790 2.673 -24.579 1.00 85.50 84 ASN A O 1
ATOM 654 N N . ALA A 1 85 ? 10.629 1.664 -22.595 1.00 81.38 85 ALA A N 1
ATOM 655 C CA . ALA A 1 85 ? 12.034 1.279 -22.554 1.00 81.38 85 ALA A CA 1
ATOM 656 C C . ALA A 1 85 ? 12.427 0.284 -23.671 1.00 81.38 85 ALA A C 1
ATOM 658 O O . ALA A 1 85 ? 13.554 0.340 -24.147 1.00 81.38 85 ALA A O 1
ATOM 659 N N . ILE A 1 86 ? 11.515 -0.596 -24.109 1.00 73.88 86 ILE A N 1
ATOM 660 C CA . ILE A 1 86 ? 11.736 -1.480 -25.271 1.00 73.88 86 ILE A CA 1
ATOM 661 C C . ILE A 1 86 ? 11.762 -0.667 -26.570 1.00 73.88 86 ILE A C 1
ATOM 663 O O . ILE A 1 86 ? 12.615 -0.899 -27.420 1.00 73.88 86 ILE A O 1
ATOM 667 N N . GLU A 1 87 ? 10.852 0.299 -26.719 1.00 72.81 87 GLU A N 1
ATOM 668 C CA . GLU A 1 87 ? 10.790 1.171 -27.901 1.00 72.81 87 GLU A CA 1
ATOM 669 C C . GLU A 1 87 ? 12.064 2.018 -28.074 1.00 72.81 87 GLU A C 1
ATOM 671 O O . GLU A 1 87 ? 12.424 2.347 -29.200 1.00 72.81 87 GLU A O 1
ATOM 676 N N . TYR A 1 88 ? 12.803 2.289 -26.992 1.00 71.38 88 TYR A N 1
ATOM 677 C CA . TYR A 1 88 ? 14.107 2.969 -27.034 1.00 71.38 88 TYR A CA 1
ATOM 678 C C . TYR A 1 88 ? 15.296 2.041 -27.330 1.00 71.38 88 TYR A C 1
ATOM 680 O O . TYR A 1 88 ? 16.443 2.474 -27.234 1.00 71.38 88 TYR A O 1
ATOM 688 N N . GLY A 1 89 ? 15.051 0.770 -27.672 1.00 67.44 89 GLY A N 1
ATOM 689 C CA . GLY A 1 89 ? 16.097 -0.188 -28.048 1.00 67.44 89 GLY A CA 1
ATOM 690 C C . GLY A 1 89 ? 16.983 -0.648 -26.888 1.00 67.44 89 GLY A C 1
ATOM 691 O O . GLY A 1 89 ? 18.102 -1.102 -27.117 1.00 67.44 89 GLY A O 1
ATOM 692 N N . LEU A 1 90 ? 16.509 -0.516 -25.645 1.00 71.94 90 LEU A N 1
ATOM 693 C CA . LEU A 1 90 ? 17.278 -0.879 -24.454 1.00 71.94 90 LEU A CA 1
ATOM 694 C C . LEU A 1 90 ? 17.316 -2.400 -24.270 1.00 71.94 90 LEU A C 1
ATOM 696 O O . LEU A 1 90 ? 16.296 -3.077 -24.413 1.00 71.94 90 LEU A O 1
ATOM 700 N N . ASP A 1 91 ? 18.485 -2.926 -23.900 1.00 73.69 91 ASP A N 1
ATOM 701 C CA . ASP A 1 91 ? 18.665 -4.344 -23.576 1.00 73.69 91 ASP A CA 1
ATOM 702 C C . ASP A 1 91 ? 17.835 -4.728 -22.336 1.00 73.69 91 ASP A C 1
ATOM 704 O O . ASP A 1 91 ? 17.968 -4.140 -21.261 1.00 73.69 91 ASP A O 1
ATOM 708 N N . LYS A 1 92 ? 16.939 -5.706 -22.484 1.00 76.62 92 LYS A N 1
ATOM 709 C CA . LYS A 1 92 ? 15.900 -6.053 -21.506 1.00 76.62 92 LYS A CA 1
ATOM 710 C C . LYS A 1 92 ? 15.787 -7.563 -21.355 1.00 76.62 92 LYS A C 1
ATOM 712 O O . LYS A 1 92 ? 15.631 -8.289 -22.333 1.00 76.62 92 LYS A O 1
ATOM 717 N N . LYS A 1 93 ? 15.747 -8.027 -20.110 1.00 82.38 93 LYS A N 1
ATOM 718 C CA . LYS A 1 93 ? 15.411 -9.400 -19.729 1.00 82.38 93 LYS A CA 1
ATOM 719 C C . LYS A 1 93 ? 13.908 -9.589 -19.559 1.00 82.38 93 LYS A C 1
ATOM 721 O O . LYS A 1 93 ? 13.396 -10.663 -19.877 1.00 82.38 93 LYS A O 1
ATOM 726 N N . PHE A 1 94 ? 13.189 -8.586 -19.046 1.00 85.12 94 PHE A N 1
ATOM 727 C CA . PHE A 1 94 ? 11.756 -8.702 -18.782 1.00 85.12 94 PHE A CA 1
ATOM 728 C C . PHE A 1 94 ? 10.912 -7.990 -19.836 1.00 85.12 94 PHE A C 1
ATOM 730 O O . PHE A 1 94 ? 11.023 -6.789 -20.080 1.00 85.12 94 PHE A O 1
ATOM 737 N N . THR A 1 95 ? 9.968 -8.733 -20.414 1.00 89.81 95 THR A N 1
ATOM 738 C CA . THR A 1 95 ? 8.883 -8.120 -21.192 1.00 89.81 95 THR A CA 1
ATOM 739 C C . THR A 1 95 ? 7.950 -7.332 -20.268 1.00 89.81 95 THR A C 1
ATOM 741 O O . THR A 1 95 ? 7.773 -7.685 -19.099 1.00 89.81 95 THR A O 1
ATOM 744 N N . ALA A 1 96 ? 7.274 -6.311 -20.805 1.00 91.31 96 ALA A N 1
ATOM 745 C CA . ALA A 1 96 ? 6.274 -5.543 -20.057 1.00 91.31 96 ALA A CA 1
ATOM 746 C C . ALA A 1 96 ? 5.163 -6.431 -19.456 1.00 91.31 96 ALA A C 1
ATOM 748 O O . ALA A 1 96 ? 4.702 -6.184 -18.343 1.00 91.31 96 ALA A O 1
ATOM 749 N N . GLY A 1 97 ? 4.770 -7.495 -20.170 1.00 92.38 97 GLY A N 1
ATOM 750 C CA . GLY A 1 97 ? 3.798 -8.476 -19.688 1.00 92.38 97 GLY A CA 1
ATOM 751 C C . GLY A 1 97 ? 4.313 -9.276 -18.491 1.00 92.38 97 GLY A C 1
ATOM 752 O O . GLY A 1 97 ? 3.598 -9.403 -17.506 1.00 92.38 97 GLY A O 1
ATOM 753 N N . TRP A 1 98 ? 5.561 -9.750 -18.526 1.00 93.62 98 TRP A N 1
ATOM 754 C CA . TRP A 1 98 ? 6.166 -10.481 -17.404 1.00 93.62 98 TRP A CA 1
ATOM 755 C C . TRP A 1 98 ? 6.420 -9.599 -16.175 1.00 93.62 98 TRP A C 1
ATOM 757 O O . TRP A 1 98 ? 6.241 -10.065 -15.047 1.00 93.62 98 TRP A O 1
ATOM 767 N N . ALA A 1 99 ? 6.773 -8.326 -16.380 1.00 93.25 99 ALA A N 1
ATOM 768 C CA . ALA A 1 99 ? 6.943 -7.362 -15.294 1.00 93.25 99 ALA A CA 1
ATOM 769 C C . ALA A 1 99 ? 5.658 -7.198 -14.461 1.00 93.25 99 ALA A C 1
ATOM 771 O O . ALA A 1 99 ? 5.726 -7.129 -13.239 1.00 93.25 99 ALA A O 1
ATOM 772 N N . VAL A 1 100 ? 4.488 -7.206 -15.110 1.00 96.12 100 VAL A N 1
ATOM 773 C CA . VAL A 1 100 ? 3.181 -7.108 -14.438 1.00 96.12 100 VAL A CA 1
ATOM 774 C C . VAL A 1 100 ? 2.633 -8.471 -14.020 1.00 96.12 100 VAL A C 1
ATOM 776 O O . VAL A 1 100 ? 2.210 -8.645 -12.883 1.00 96.12 100 VAL A O 1
ATOM 779 N N . GLY A 1 101 ? 2.651 -9.457 -14.916 1.00 95.06 101 GLY A N 1
ATOM 780 C CA . GLY A 1 101 ? 2.065 -10.780 -14.686 1.00 95.06 101 GLY A CA 1
ATOM 781 C C . GLY A 1 101 ? 2.691 -11.515 -13.502 1.00 95.06 101 GLY A C 1
ATOM 782 O O . GLY A 1 101 ? 2.017 -12.286 -12.825 1.00 95.06 101 GLY A O 1
ATOM 783 N N . SER A 1 102 ? 3.959 -11.231 -13.198 1.00 95.88 102 SER A N 1
ATOM 784 C CA . SER A 1 102 ? 4.640 -11.848 -12.063 1.00 95.88 102 SER A CA 1
ATOM 785 C C . SER A 1 102 ? 4.089 -11.451 -10.688 1.00 95.88 102 SER A C 1
ATOM 787 O O . SER A 1 102 ? 4.218 -12.253 -9.766 1.00 95.88 102 SER A O 1
ATOM 789 N N . PHE A 1 103 ? 3.407 -10.305 -10.556 1.00 94.25 103 PHE A N 1
ATOM 790 C CA . PHE A 1 103 ? 2.714 -9.928 -9.314 1.00 94.25 103 PHE A CA 1
ATOM 791 C C . PHE A 1 103 ? 1.563 -10.883 -8.959 1.00 94.25 103 PHE A C 1
ATOM 793 O O . PHE A 1 103 ? 1.190 -11.012 -7.797 1.00 94.25 103 PHE A O 1
ATOM 800 N N . PHE A 1 104 ? 1.005 -11.577 -9.953 1.00 95.25 104 PHE A N 1
ATOM 801 C CA . PHE A 1 104 ? -0.141 -12.472 -9.777 1.00 95.25 104 PHE A CA 1
ATOM 802 C C . PHE A 1 104 ? 0.260 -13.936 -9.571 1.00 95.25 104 PHE A C 1
ATOM 804 O O . PHE A 1 104 ? -0.600 -14.794 -9.387 1.00 95.25 104 PHE A O 1
ATOM 811 N N . ILE A 1 105 ? 1.559 -14.243 -9.603 1.00 95.44 105 ILE A N 1
ATOM 812 C CA . ILE A 1 105 ? 2.077 -15.598 -9.414 1.00 95.44 105 ILE A CA 1
ATOM 813 C C . ILE A 1 105 ? 2.668 -15.674 -8.000 1.00 95.44 105 ILE A C 1
ATOM 815 O O . ILE A 1 105 ? 3.717 -15.075 -7.781 1.00 95.44 105 ILE A O 1
ATOM 819 N N . PRO A 1 106 ? 2.074 -16.421 -7.049 1.00 87.69 106 PRO A N 1
ATOM 820 C CA . PRO A 1 106 ? 2.392 -16.307 -5.620 1.00 87.69 106 PRO A CA 1
ATOM 821 C C . PRO A 1 106 ? 3.884 -16.366 -5.277 1.00 87.69 106 PRO A C 1
ATOM 823 O O . PRO A 1 106 ? 4.389 -15.502 -4.572 1.00 87.69 106 PRO A O 1
ATOM 826 N N . ILE A 1 107 ? 4.616 -17.344 -5.822 1.00 92.50 107 ILE A N 1
ATOM 827 C CA . ILE A 1 107 ? 6.053 -17.503 -5.548 1.00 92.50 107 ILE A CA 1
ATOM 828 C C . ILE A 1 107 ? 6.877 -16.426 -6.266 1.00 92.50 107 ILE A C 1
ATOM 830 O O . ILE A 1 107 ? 7.837 -15.893 -5.713 1.00 92.50 107 ILE A O 1
ATOM 834 N N . LEU A 1 108 ? 6.513 -16.087 -7.507 1.00 91.75 108 LEU A N 1
ATOM 835 C CA . LEU A 1 108 ? 7.264 -15.106 -8.291 1.00 91.75 108 LEU A CA 1
ATOM 836 C C . LEU A 1 108 ? 7.021 -13.673 -7.820 1.00 91.75 108 LEU A C 1
ATOM 838 O O . LEU A 1 108 ? 7.921 -12.852 -7.983 1.00 91.75 108 LEU A O 1
ATOM 842 N N . ASN A 1 109 ? 5.874 -13.392 -7.203 1.00 92.50 109 ASN A N 1
ATOM 843 C CA . ASN A 1 109 ? 5.507 -12.086 -6.667 1.00 92.50 109 ASN A CA 1
ATOM 844 C C . ASN A 1 109 ? 6.536 -11.572 -5.649 1.00 92.50 109 ASN A C 1
ATOM 846 O O . ASN A 1 109 ? 6.743 -10.375 -5.539 1.00 92.50 109 ASN A O 1
ATOM 850 N N . PHE A 1 110 ? 7.267 -12.463 -4.974 1.00 90.31 110 PHE A N 1
ATOM 851 C CA . PHE A 1 110 ? 8.300 -12.086 -4.006 1.00 90.31 110 PHE A CA 1
ATOM 852 C C . PHE A 1 110 ? 9.657 -11.705 -4.623 1.00 90.31 110 PHE A C 1
ATOM 854 O O . PHE A 1 110 ? 10.505 -11.138 -3.935 1.00 90.31 110 PHE A O 1
ATOM 861 N N . ILE A 1 111 ? 9.892 -12.014 -5.905 1.00 90.88 111 ILE A N 1
ATOM 862 C CA . ILE A 1 111 ? 11.225 -11.898 -6.526 1.00 90.88 111 ILE A CA 1
ATOM 863 C C . ILE A 1 111 ? 11.184 -11.134 -7.850 1.00 90.88 111 ILE A C 1
ATOM 865 O O . ILE A 1 111 ? 12.006 -10.255 -8.106 1.00 90.88 111 ILE A O 1
ATOM 869 N N . ARG A 1 112 ? 10.265 -11.495 -8.744 1.00 91.31 112 ARG A N 1
ATOM 870 C CA . ARG A 1 112 ? 10.263 -11.015 -10.129 1.00 91.31 112 ARG A CA 1
ATOM 871 C C . ARG A 1 112 ? 9.880 -9.546 -10.267 1.00 91.31 112 ARG A C 1
ATOM 873 O O . ARG A 1 112 ? 10.565 -8.873 -11.037 1.00 91.31 112 ARG A O 1
ATOM 880 N N . PRO A 1 113 ? 8.895 -9.008 -9.528 1.00 93.75 113 PRO A N 1
ATOM 881 C CA . PRO A 1 113 ? 8.611 -7.585 -9.630 1.00 93.75 113 PRO A CA 1
ATOM 882 C C . PRO A 1 113 ? 9.782 -6.707 -9.186 1.00 93.75 113 PRO A C 1
ATOM 884 O O . PRO A 1 113 ? 10.085 -5.707 -9.832 1.00 93.75 113 PRO A O 1
ATOM 887 N N . PHE A 1 114 ? 10.508 -7.126 -8.148 1.00 93.25 114 PHE A N 1
ATOM 888 C CA . PHE A 1 114 ? 11.734 -6.460 -7.716 1.00 93.25 114 PHE A CA 1
ATOM 889 C C . PHE A 1 114 ? 12.787 -6.412 -8.825 1.00 93.25 114 PHE A C 1
ATOM 891 O O . PHE A 1 114 ? 13.292 -5.340 -9.156 1.00 93.25 114 PHE A O 1
ATOM 898 N N . GLN A 1 115 ? 13.071 -7.560 -9.449 1.00 91.75 115 GLN A N 1
ATOM 899 C CA . GLN A 1 115 ? 14.024 -7.650 -10.560 1.00 91.75 115 GLN A CA 1
ATOM 900 C C . GLN A 1 115 ? 13.606 -6.774 -11.750 1.00 91.75 115 GLN A C 1
ATOM 902 O O . GLN A 1 115 ? 14.445 -6.076 -12.315 1.00 91.75 115 GLN A O 1
ATOM 907 N N . ALA A 1 116 ? 12.317 -6.772 -12.100 1.00 92.44 116 ALA A N 1
ATOM 908 C CA . ALA A 1 116 ? 11.780 -5.946 -13.179 1.00 92.44 116 ALA A CA 1
ATOM 909 C C . ALA A 1 116 ? 11.911 -4.442 -12.876 1.00 92.44 116 ALA A C 1
ATOM 911 O O . ALA A 1 116 ? 12.264 -3.656 -13.751 1.00 92.44 116 ALA A O 1
ATOM 912 N N . MET A 1 117 ? 11.696 -4.024 -11.628 1.00 94.19 117 MET A N 1
ATOM 913 C CA . MET A 1 117 ? 11.844 -2.620 -11.233 1.00 94.19 117 MET A CA 1
ATOM 914 C C . MET A 1 117 ? 13.306 -2.157 -11.206 1.00 94.19 117 MET A C 1
ATOM 916 O O . MET A 1 117 ? 13.585 -1.025 -11.603 1.00 94.19 117 MET A O 1
ATOM 920 N N . ILE A 1 118 ? 14.243 -3.022 -10.801 1.00 91.06 118 ILE A N 1
ATOM 921 C CA . ILE A 1 118 ? 15.687 -2.747 -10.898 1.00 91.06 118 ILE A CA 1
ATOM 922 C C . ILE A 1 118 ? 16.097 -2.580 -12.357 1.00 91.06 118 ILE A C 1
ATOM 924 O O . ILE A 1 118 ? 16.738 -1.588 -12.695 1.00 91.06 118 ILE A O 1
ATOM 928 N N . GLU A 1 119 ? 15.689 -3.517 -13.218 1.00 88.88 119 GLU A N 1
ATOM 929 C CA . GLU A 1 119 ? 15.928 -3.431 -14.658 1.00 88.88 119 GLU A CA 1
ATOM 930 C C . GLU A 1 119 ? 15.398 -2.117 -15.220 1.00 88.88 119 GLU A C 1
ATOM 932 O O . GLU A 1 119 ? 16.118 -1.386 -15.898 1.00 88.88 119 GLU A O 1
ATOM 937 N N . LEU A 1 120 ? 14.132 -1.807 -14.926 1.00 90.25 120 LEU A N 1
ATOM 938 C CA . LEU A 1 120 ? 13.473 -0.608 -15.413 1.00 90.25 120 LEU A CA 1
ATOM 939 C C . LEU A 1 120 ? 14.232 0.649 -15.001 1.00 90.25 120 LEU A C 1
ATOM 941 O O . LEU A 1 120 ? 14.420 1.537 -15.831 1.00 90.25 120 LEU A O 1
ATOM 945 N N . HIS A 1 121 ? 14.675 0.725 -13.750 1.00 89.69 121 HIS A N 1
ATOM 946 C CA . HIS A 1 121 ? 15.449 1.858 -13.274 1.00 89.69 121 HIS A CA 1
ATOM 947 C C . HIS A 1 121 ? 16.812 1.957 -13.951 1.00 89.69 121 HIS A C 1
ATOM 949 O O . HIS A 1 121 ? 17.136 3.020 -14.470 1.00 89.69 121 HIS A O 1
ATOM 955 N N . ALA A 1 122 ? 17.581 0.870 -13.986 1.00 84.62 122 ALA A N 1
ATOM 956 C CA . ALA A 1 122 ? 18.935 0.877 -14.526 1.00 84.62 122 ALA A CA 1
ATOM 957 C C . ALA A 1 122 ? 18.953 1.189 -16.033 1.00 84.62 122 ALA A C 1
ATOM 959 O O . ALA A 1 122 ? 19.732 2.030 -16.478 1.00 84.62 122 ALA A O 1
ATOM 960 N N . CYS A 1 123 ? 18.017 0.608 -16.795 1.00 80.88 123 CYS A N 1
ATOM 961 C CA . CYS A 1 123 ? 17.790 0.957 -18.201 1.00 80.88 123 CYS A CA 1
ATOM 962 C C . CYS A 1 123 ? 17.452 2.444 -18.373 1.00 80.88 123 CYS A C 1
ATOM 964 O O . CYS A 1 123 ? 17.828 3.053 -19.366 1.00 80.88 123 CYS A O 1
ATOM 966 N N . SER A 1 124 ? 16.701 3.021 -17.432 1.00 83.00 124 SER A N 1
ATOM 967 C CA . SER A 1 124 ? 16.269 4.418 -17.518 1.00 83.00 124 SER A CA 1
ATOM 968 C C . SER A 1 124 ? 17.351 5.397 -17.063 1.00 83.00 124 SER A C 1
ATOM 970 O O . SER A 1 124 ? 17.375 6.513 -17.551 1.00 83.00 124 SER A O 1
ATOM 972 N N . GLU A 1 125 ? 18.231 5.032 -16.132 1.00 82.88 125 GLU A N 1
ATOM 973 C CA . GLU A 1 125 ? 19.278 5.929 -15.619 1.00 82.88 125 GLU A CA 1
ATOM 974 C C . GLU A 1 125 ? 20.516 5.976 -16.517 1.00 82.88 125 GLU A C 1
ATOM 976 O O . GLU A 1 125 ? 21.123 7.030 -16.678 1.00 82.88 125 GLU A O 1
ATOM 981 N N . SER A 1 126 ? 20.925 4.847 -17.095 1.00 77.75 126 SER A N 1
ATOM 982 C CA . SER A 1 126 ? 22.113 4.801 -17.953 1.00 77.75 126 SER A CA 1
ATOM 983 C C . SER A 1 126 ? 21.962 3.753 -19.060 1.00 77.75 126 SER A C 1
ATOM 985 O O . SER A 1 126 ? 22.590 2.693 -18.986 1.00 77.75 126 SER A O 1
ATOM 987 N N . PRO A 1 127 ? 21.158 4.056 -20.101 1.00 73.75 127 PRO A N 1
ATOM 988 C CA . PRO A 1 127 ? 20.928 3.196 -21.264 1.00 73.75 127 PRO A CA 1
ATOM 989 C C . PRO A 1 127 ? 22.174 2.506 -21.826 1.00 73.75 127 PRO A C 1
ATOM 991 O O . PRO A 1 127 ? 22.168 1.301 -22.051 1.00 73.75 127 PRO A O 1
ATOM 994 N N . SER A 1 128 ? 23.254 3.266 -22.025 1.00 73.62 128 SER A N 1
ATOM 995 C CA . SER A 1 128 ? 24.490 2.816 -22.677 1.00 73.62 128 SER A CA 1
ATOM 996 C C . SER A 1 128 ? 25.347 1.883 -21.819 1.00 73.62 128 SER A C 1
ATOM 998 O O . SER A 1 128 ? 26.156 1.130 -22.354 1.00 73.62 128 SER A O 1
ATOM 1000 N N . ASN A 1 129 ? 25.169 1.917 -20.497 1.00 75.31 129 ASN A N 1
ATOM 1001 C CA . ASN A 1 129 ? 25.962 1.140 -19.542 1.00 75.31 129 ASN A CA 1
ATOM 1002 C C . ASN A 1 129 ? 25.203 -0.073 -18.988 1.00 75.31 129 ASN A C 1
ATOM 1004 O O . ASN A 1 129 ? 25.772 -0.859 -18.223 1.00 75.31 129 ASN A O 1
ATOM 1008 N N . TRP A 1 130 ? 23.922 -0.214 -19.326 1.00 78.75 130 TRP A N 1
ATOM 1009 C CA . TRP A 1 130 ? 23.087 -1.311 -18.863 1.00 78.75 130 TRP A CA 1
ATOM 1010 C C . TRP A 1 130 ? 23.302 -2.584 -19.695 1.00 78.75 130 TRP A C 1
ATOM 1012 O O . TRP A 1 130 ? 23.466 -2.529 -20.909 1.00 78.75 130 TRP A O 1
ATOM 1022 N N . GLN A 1 131 ? 23.284 -3.740 -19.025 1.00 78.44 131 GLN A N 1
ATOM 1023 C CA . GLN A 1 131 ? 23.318 -5.063 -19.650 1.00 78.44 131 GLN A CA 1
ATOM 1024 C C . GLN A 1 131 ? 22.366 -5.993 -18.896 1.00 78.44 131 GLN A C 1
ATOM 1026 O O . GLN A 1 131 ? 22.467 -6.132 -17.673 1.00 78.44 131 GLN A O 1
ATOM 1031 N N . SER A 1 132 ? 21.472 -6.666 -19.617 1.00 79.00 132 SER A N 1
ATOM 1032 C CA . SER A 1 132 ? 20.462 -7.568 -19.047 1.00 79.00 132 SER A CA 1
ATOM 1033 C C . SER A 1 132 ? 21.073 -8.789 -18.343 1.00 79.00 132 SER A C 1
ATOM 1035 O O . SER A 1 132 ? 20.461 -9.369 -17.436 1.00 79.00 132 SER A O 1
ATOM 1037 N N . SER A 1 133 ? 22.317 -9.142 -18.689 1.00 75.94 133 SER A N 1
ATOM 1038 C CA . SER A 1 133 ? 23.125 -10.161 -18.011 1.00 75.94 133 SER A CA 1
ATOM 1039 C C . SER A 1 133 ? 23.297 -9.883 -16.514 1.00 75.94 133 SER A C 1
ATOM 1041 O O . SER A 1 133 ? 23.291 -10.828 -15.736 1.00 75.94 133 SER A O 1
ATOM 1043 N N . ARG A 1 134 ? 23.299 -8.618 -16.065 1.00 77.00 134 ARG A N 1
ATOM 1044 C CA . ARG A 1 134 ? 23.422 -8.250 -14.634 1.00 77.00 134 ARG A CA 1
ATOM 1045 C C . ARG A 1 134 ? 22.281 -8.777 -13.755 1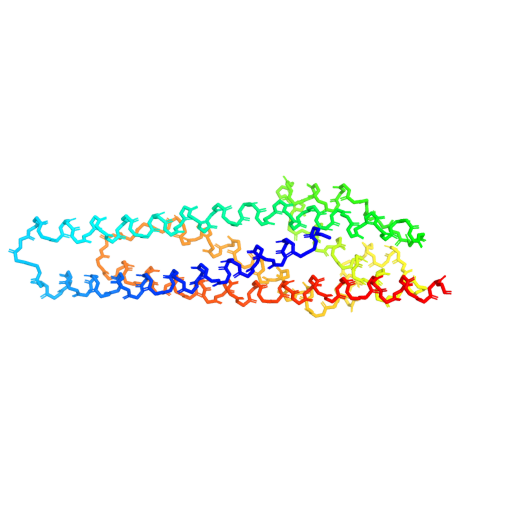.00 77.00 134 ARG A C 1
ATOM 1047 O O . ARG A 1 134 ? 22.365 -8.757 -12.530 1.00 77.00 134 ARG A O 1
ATOM 1054 N N . LEU A 1 135 ? 21.199 -9.265 -14.367 1.00 79.88 135 LEU A N 1
ATOM 1055 C CA . LEU A 1 135 ? 20.061 -9.894 -13.690 1.00 79.88 135 LEU A CA 1
ATOM 1056 C C . LEU A 1 135 ? 20.153 -11.429 -13.647 1.00 79.88 135 LEU A C 1
ATOM 1058 O O . LEU A 1 135 ? 19.152 -12.091 -13.346 1.00 79.88 135 LEU A O 1
ATOM 1062 N N . SER A 1 136 ? 21.276 -12.048 -14.031 1.00 77.88 136 SER A N 1
ATOM 1063 C CA . SER A 1 136 ? 21.468 -13.504 -13.906 1.00 77.88 136 SER A CA 1
ATOM 1064 C C . SER A 1 136 ? 21.943 -13.935 -12.521 1.00 77.88 136 SER A C 1
ATOM 1066 O O . SER A 1 136 ? 21.685 -15.072 -12.136 1.00 77.88 136 SER A O 1
ATOM 1068 N N . ASN A 1 137 ? 22.590 -13.045 -11.765 1.00 80.75 137 ASN A N 1
ATOM 1069 C CA . ASN A 1 137 ? 23.169 -13.343 -10.458 1.00 80.75 137 ASN A CA 1
ATOM 1070 C C . ASN A 1 137 ? 22.557 -12.451 -9.368 1.00 80.75 137 ASN A C 1
ATOM 1072 O O . ASN A 1 137 ? 22.556 -11.229 -9.486 1.00 80.75 137 ASN A O 1
ATOM 1076 N N . PHE A 1 138 ? 22.059 -13.047 -8.281 1.00 76.50 138 PHE A N 1
ATOM 1077 C CA . PHE A 1 138 ? 21.436 -12.308 -7.177 1.00 76.50 138 PHE A CA 1
ATOM 1078 C C . PHE A 1 138 ? 22.380 -11.295 -6.511 1.00 76.50 138 PHE A C 1
ATOM 1080 O O . PHE A 1 138 ? 21.952 -10.195 -6.161 1.00 76.50 138 PHE A O 1
ATOM 1087 N N . ASN A 1 139 ? 23.670 -11.623 -6.391 1.00 79.12 139 ASN A N 1
ATOM 1088 C CA . ASN A 1 139 ? 24.654 -10.704 -5.815 1.00 79.12 139 ASN A CA 1
ATOM 1089 C C . ASN A 1 139 ? 24.834 -9.456 -6.691 1.00 79.12 139 ASN A C 1
ATOM 1091 O O . ASN A 1 139 ? 24.904 -8.342 -6.176 1.00 79.12 139 ASN A O 1
ATOM 1095 N N . GLU A 1 140 ? 24.833 -9.625 -8.015 1.00 77.81 140 GLU A N 1
ATOM 1096 C CA . GLU A 1 140 ? 24.909 -8.512 -8.965 1.00 77.81 140 GLU A CA 1
ATOM 1097 C C . GLU A 1 140 ? 23.625 -7.683 -8.970 1.00 77.81 140 GLU A C 1
ATOM 1099 O O . GLU A 1 140 ? 23.697 -6.453 -8.987 1.00 77.81 140 GLU A O 1
ATOM 1104 N N . ILE A 1 141 ? 22.462 -8.336 -8.871 1.00 78.94 141 ILE A N 1
ATOM 1105 C CA . ILE A 1 141 ? 21.163 -7.669 -8.719 1.00 78.94 141 ILE A CA 1
ATOM 1106 C C . ILE A 1 141 ? 21.218 -6.731 -7.511 1.00 78.94 141 ILE A C 1
ATOM 1108 O O . ILE A 1 141 ? 20.939 -5.540 -7.640 1.00 78.94 141 ILE A O 1
ATOM 1112 N N . MET A 1 142 ? 21.627 -7.235 -6.347 1.00 77.12 142 MET A N 1
ATOM 1113 C CA . MET A 1 142 ? 21.659 -6.448 -5.114 1.00 77.12 142 MET A CA 1
ATOM 1114 C C . MET A 1 142 ? 22.697 -5.325 -5.144 1.00 77.12 142 MET A C 1
ATOM 1116 O O . MET A 1 142 ? 22.383 -4.214 -4.704 1.00 77.12 142 MET A O 1
ATOM 1120 N N . ALA A 1 143 ? 23.890 -5.585 -5.689 1.00 75.50 143 ALA A N 1
ATOM 1121 C CA . ALA A 1 143 ? 24.965 -4.600 -5.807 1.00 75.50 143 ALA A CA 1
ATOM 1122 C C . ALA A 1 143 ? 24.588 -3.417 -6.714 1.00 75.50 143 ALA A C 1
ATOM 1124 O O . ALA A 1 143 ? 24.922 -2.278 -6.404 1.00 75.50 143 ALA A O 1
ATOM 1125 N N . ASN A 1 144 ? 23.846 -3.675 -7.796 1.00 71.75 144 ASN A N 1
ATOM 1126 C CA . ASN A 1 144 ? 23.437 -2.653 -8.766 1.00 71.75 144 ASN A CA 1
ATOM 1127 C C . ASN A 1 144 ? 22.036 -2.076 -8.496 1.00 71.75 144 ASN A C 1
ATOM 1129 O O . ASN A 1 144 ? 21.575 -1.198 -9.221 1.00 71.75 144 ASN A O 1
ATOM 1133 N N . SER A 1 145 ? 21.338 -2.557 -7.464 1.00 79.94 145 SER A N 1
ATOM 1134 C CA . SER A 1 145 ? 20.027 -2.025 -7.100 1.00 79.94 145 SER A CA 1
ATOM 1135 C C . SER A 1 145 ? 20.159 -0.634 -6.474 1.00 79.94 145 SER A C 1
ATOM 1137 O O . SER A 1 145 ? 20.911 -0.464 -5.511 1.00 79.94 145 SER A O 1
ATOM 1139 N N . PRO A 1 146 ? 19.371 0.359 -6.902 1.00 88.94 146 PRO A N 1
ATOM 1140 C CA . PRO A 1 146 ? 19.259 1.617 -6.177 1.00 88.94 146 PRO A CA 1
ATOM 1141 C C . PRO A 1 146 ? 18.722 1.371 -4.768 1.00 88.94 146 PRO A C 1
ATOM 1143 O O . PRO A 1 146 ? 17.774 0.601 -4.581 1.00 88.94 146 PRO A O 1
ATOM 1146 N N . ILE A 1 147 ? 19.282 2.066 -3.773 1.00 91.75 147 ILE A N 1
ATOM 1147 C CA . ILE A 1 147 ? 18.846 1.939 -2.373 1.00 91.75 147 ILE A CA 1
ATOM 1148 C C . ILE A 1 147 ? 17.339 2.153 -2.224 1.00 91.75 147 ILE A C 1
ATOM 1150 O O . ILE A 1 147 ? 16.684 1.415 -1.500 1.00 91.75 147 ILE A O 1
ATOM 1154 N N . LEU A 1 148 ? 16.776 3.096 -2.978 1.00 93.81 148 LEU A N 1
ATOM 1155 C CA . LEU A 1 148 ? 15.361 3.430 -2.926 1.00 93.81 148 LEU A CA 1
ATOM 1156 C C . LEU A 1 148 ? 14.457 2.266 -3.369 1.00 93.81 148 LEU A C 1
ATOM 1158 O O . LEU A 1 148 ? 13.418 2.036 -2.759 1.00 93.81 148 LEU A O 1
ATOM 1162 N N . ILE A 1 149 ? 14.869 1.492 -4.381 1.00 94.38 149 ILE A N 1
ATOM 1163 C CA . ILE A 1 149 ? 14.117 0.318 -4.854 1.00 94.38 149 ILE A CA 1
ATOM 1164 C C . ILE A 1 149 ? 14.227 -0.828 -3.848 1.00 94.38 149 ILE A C 1
ATOM 1166 O O . ILE A 1 149 ? 13.231 -1.496 -3.580 1.00 94.38 149 ILE A O 1
ATOM 1170 N N . ARG A 1 150 ? 15.407 -1.023 -3.239 1.00 94.19 150 ARG A N 1
ATOM 1171 C CA . ARG A 1 150 ? 15.585 -2.005 -2.154 1.00 94.19 150 ARG A CA 1
ATOM 1172 C C . ARG A 1 150 ? 14.721 -1.675 -0.941 1.00 94.19 150 ARG A C 1
ATOM 1174 O O . ARG A 1 150 ? 14.083 -2.570 -0.400 1.00 94.19 150 ARG A O 1
ATOM 1181 N N . LEU A 1 151 ? 14.695 -0.403 -0.537 1.00 95.94 151 LEU A N 1
ATOM 1182 C CA . LEU A 1 151 ? 13.877 0.072 0.578 1.00 95.94 151 LEU A CA 1
ATOM 1183 C C . LEU A 1 151 ? 12.394 -0.127 0.288 1.00 95.94 151 LEU A C 1
ATOM 1185 O O . LEU A 1 151 ? 11.710 -0.738 1.098 1.00 95.94 151 LEU A O 1
ATOM 1189 N N . TRP A 1 152 ? 11.912 0.318 -0.875 1.00 97.31 152 TRP A N 1
ATOM 1190 C CA . TRP A 1 152 ? 10.525 0.096 -1.280 1.00 97.31 152 TRP A CA 1
ATOM 1191 C C . TRP A 1 152 ? 10.147 -1.388 -1.225 1.00 97.31 152 TRP A C 1
ATOM 1193 O O . TRP A 1 152 ? 9.137 -1.736 -0.621 1.00 97.31 152 TRP A O 1
ATOM 1203 N N . TRP A 1 153 ? 10.967 -2.261 -1.816 1.00 96.12 153 TRP A N 1
ATOM 1204 C CA . TRP A 1 153 ? 10.656 -3.686 -1.870 1.00 96.12 153 TRP A CA 1
ATOM 1205 C C . TRP A 1 153 ? 10.666 -4.336 -0.489 1.00 96.12 153 TRP A C 1
ATOM 1207 O O . TRP A 1 153 ? 9.735 -5.056 -0.142 1.00 96.12 153 TRP A O 1
ATOM 1217 N N . GLY A 1 154 ? 11.686 -4.050 0.326 1.00 96.31 154 GLY A N 1
ATOM 1218 C CA . GLY A 1 154 ? 11.758 -4.548 1.698 1.00 96.31 154 GLY A CA 1
ATOM 1219 C C . GLY A 1 154 ? 10.574 -4.083 2.544 1.00 96.31 154 GLY A C 1
ATOM 1220 O O . GLY A 1 154 ? 10.002 -4.881 3.284 1.00 96.31 154 GLY A O 1
ATOM 1221 N N . LEU A 1 155 ? 10.162 -2.821 2.382 1.00 97.44 155 LEU A N 1
ATOM 1222 C CA . LEU A 1 155 ? 8.998 -2.282 3.075 1.00 97.44 155 LEU A CA 1
ATOM 1223 C C . LEU A 1 155 ? 7.695 -2.957 2.615 1.00 97.44 155 LEU A C 1
ATOM 1225 O O . LEU A 1 155 ? 6.869 -3.353 3.430 1.00 97.44 155 LEU A O 1
ATOM 1229 N N . TRP A 1 156 ? 7.525 -3.150 1.308 1.00 95.94 156 TRP A N 1
ATOM 1230 C CA . TRP A 1 156 ? 6.343 -3.808 0.749 1.00 95.94 156 TRP A CA 1
ATOM 1231 C C . TRP A 1 156 ? 6.218 -5.265 1.219 1.00 95.94 156 TRP A C 1
ATOM 1233 O O . TRP A 1 156 ? 5.136 -5.714 1.595 1.00 95.94 156 TRP A O 1
ATOM 1243 N N . MET A 1 157 ? 7.341 -5.983 1.283 1.00 95.38 157 MET A N 1
ATOM 1244 C CA . MET A 1 157 ? 7.399 -7.351 1.800 1.00 95.38 157 MET A CA 1
ATOM 1245 C C . MET A 1 157 ? 6.967 -7.430 3.265 1.00 95.38 157 MET A C 1
ATOM 1247 O O . MET A 1 157 ? 6.153 -8.277 3.622 1.00 95.38 157 MET A O 1
ATOM 1251 N N . ILE A 1 158 ? 7.492 -6.550 4.119 1.00 96.50 158 ILE A N 1
ATOM 1252 C CA . ILE A 1 158 ? 7.126 -6.513 5.540 1.00 96.50 158 ILE A CA 1
ATOM 1253 C C . ILE A 1 158 ? 5.657 -6.101 5.707 1.00 96.50 158 ILE A C 1
ATOM 1255 O O . ILE A 1 158 ? 4.955 -6.733 6.496 1.00 96.50 158 ILE A O 1
ATOM 1259 N N . SER A 1 159 ? 5.172 -5.118 4.937 1.00 95.12 159 SER A N 1
ATOM 1260 C CA . SER A 1 159 ? 3.754 -4.731 4.933 1.00 95.12 159 SER A CA 1
ATOM 1261 C C . SER A 1 159 ? 2.839 -5.924 4.678 1.00 95.12 159 SER A C 1
ATOM 1263 O O . SER A 1 159 ? 1.878 -6.128 5.418 1.00 95.12 159 SER A O 1
ATOM 1265 N N . PHE A 1 160 ? 3.172 -6.752 3.681 1.00 91.75 160 PHE A N 1
ATOM 1266 C CA . PHE A 1 160 ? 2.384 -7.932 3.343 1.00 91.75 160 PHE A CA 1
ATOM 1267 C C . PHE A 1 160 ? 2.197 -8.854 4.556 1.00 91.75 160 PHE A C 1
ATOM 1269 O O . PHE A 1 160 ? 1.078 -9.277 4.835 1.00 91.75 160 PHE A O 1
ATOM 1276 N N . PHE A 1 161 ? 3.257 -9.132 5.319 1.00 93.38 161 PHE A N 1
ATOM 1277 C CA . PHE A 1 161 ? 3.150 -9.974 6.515 1.00 93.38 161 PHE A CA 1
ATOM 1278 C C . PHE A 1 161 ? 2.422 -9.275 7.667 1.00 93.38 161 PHE A C 1
ATOM 1280 O O . PHE A 1 161 ? 1.555 -9.893 8.284 1.00 93.38 161 PHE A O 1
ATOM 1287 N N . LEU A 1 162 ? 2.725 -8.000 7.936 1.00 93.44 162 LEU A N 1
ATOM 1288 C CA . LEU A 1 162 ? 2.071 -7.232 9.002 1.00 93.44 162 LEU A CA 1
ATOM 1289 C C . LEU A 1 162 ? 0.560 -7.120 8.776 1.00 93.44 162 LEU A C 1
ATOM 1291 O O . LEU A 1 162 ? -0.214 -7.398 9.691 1.00 93.44 162 LEU A O 1
ATOM 1295 N N . GLY A 1 163 ? 0.137 -6.803 7.551 1.00 91.06 163 GLY A N 1
ATOM 1296 C CA . GLY A 1 163 ? -1.276 -6.713 7.193 1.00 91.06 163 GLY A CA 1
ATOM 1297 C C . GLY A 1 163 ? -2.006 -8.044 7.385 1.00 91.06 163 GLY A C 1
ATOM 1298 O O . GLY A 1 163 ? -3.109 -8.068 7.922 1.00 91.06 163 GLY A O 1
ATOM 1299 N N . GLN A 1 164 ? -1.380 -9.173 7.029 1.00 91.88 164 GLN A N 1
ATOM 1300 C CA . GLN A 1 164 ? -1.967 -10.501 7.261 1.00 91.88 164 GLN A CA 1
ATOM 1301 C C . GLN A 1 164 ? -2.074 -10.866 8.745 1.00 91.88 164 GLN A C 1
ATOM 1303 O O . GLN A 1 164 ? -3.006 -11.574 9.125 1.00 91.88 164 GLN A O 1
ATOM 1308 N N . MET A 1 165 ? -1.124 -10.426 9.573 1.00 93.62 165 MET A N 1
ATOM 1309 C CA . MET A 1 165 ? -1.168 -10.654 11.019 1.00 93.62 165 MET A CA 1
ATOM 1310 C C . MET A 1 165 ? -2.288 -9.847 11.675 1.00 93.62 165 MET A C 1
ATOM 1312 O O . MET A 1 165 ? -3.061 -10.419 12.435 1.00 93.62 165 MET A O 1
ATOM 1316 N N . ILE A 1 166 ? -2.398 -8.555 11.349 1.00 92.56 166 ILE A N 1
ATOM 1317 C CA . ILE A 1 166 ? -3.433 -7.668 11.900 1.00 92.56 166 ILE A CA 1
ATOM 1318 C C . ILE A 1 166 ? -4.819 -8.137 11.454 1.00 92.56 166 ILE A C 1
ATOM 1320 O O . ILE A 1 166 ? -5.683 -8.340 12.293 1.00 92.56 166 ILE A O 1
ATOM 1324 N N . PHE A 1 167 ? -5.012 -8.423 10.163 1.00 89.31 167 PHE A N 1
ATOM 1325 C CA . PHE A 1 167 ? -6.311 -8.854 9.630 1.00 89.31 167 PHE A CA 1
ATOM 1326 C C . PHE A 1 167 ? -6.863 -10.136 10.280 1.00 89.31 167 PHE A C 1
ATOM 1328 O O . PHE A 1 167 ? -8.072 -10.332 10.332 1.00 89.31 167 PHE A O 1
ATOM 1335 N N . LYS A 1 168 ? -5.986 -11.033 10.745 1.00 93.25 168 LYS A N 1
ATOM 1336 C CA . LYS A 1 168 ? -6.374 -12.295 11.398 1.00 93.25 168 LYS A CA 1
ATOM 1337 C C . LYS A 1 168 ? -6.465 -12.192 12.919 1.00 93.25 168 LYS A C 1
ATOM 1339 O O . LYS A 1 168 ? -6.797 -13.184 13.563 1.00 93.25 168 LYS A O 1
ATOM 1344 N N . TRP A 1 169 ? -6.093 -11.056 13.499 1.00 94.62 169 TRP A N 1
ATOM 1345 C CA . TRP A 1 169 ? -6.161 -10.869 14.937 1.00 94.62 169 TRP A CA 1
ATOM 1346 C C . TRP A 1 169 ? -7.609 -10.572 15.328 1.00 94.62 169 TRP A C 1
ATOM 1348 O O . TRP A 1 169 ? -8.163 -9.557 14.928 1.00 94.62 169 TRP A O 1
ATOM 1358 N N . GLU A 1 170 ? -8.205 -11.457 16.126 1.00 94.88 170 GLU A N 1
ATOM 1359 C CA . GLU A 1 170 ? -9.523 -11.280 16.742 1.00 94.88 170 GLU A CA 1
ATOM 1360 C C . GLU A 1 170 ? -9.352 -10.940 18.237 1.00 94.88 170 GLU A C 1
ATOM 1362 O O . GLU A 1 170 ? -9.088 -11.845 19.034 1.00 94.88 170 GLU A O 1
ATOM 1367 N N . PRO A 1 171 ? -9.432 -9.659 18.648 1.00 95.62 171 PRO A N 1
ATOM 1368 C CA . PRO A 1 171 ? -9.228 -9.275 20.043 1.00 95.62 171 PRO A CA 1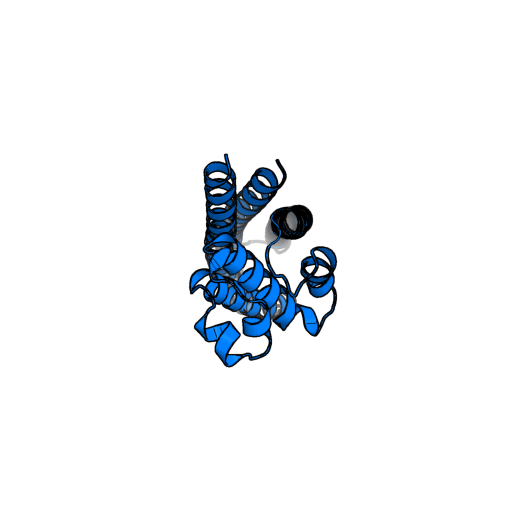
ATOM 1369 C C . PRO A 1 171 ? -10.403 -9.715 20.929 1.00 95.62 171 PRO A C 1
ATOM 1371 O O . PRO A 1 171 ? -11.568 -9.476 20.604 1.00 95.62 171 PRO A O 1
ATOM 1374 N N . LEU A 1 172 ? -10.109 -10.332 22.077 1.00 94.25 172 LEU A N 1
ATOM 1375 C CA . LEU A 1 172 ? -11.124 -10.984 22.921 1.00 94.25 172 LEU A CA 1
ATOM 1376 C C . LEU A 1 172 ? -11.652 -10.108 24.064 1.00 94.25 172 LEU A C 1
ATOM 1378 O O . LEU A 1 172 ? -12.692 -10.403 24.651 1.00 94.25 172 LEU A O 1
ATOM 1382 N N . ASN A 1 173 ? -10.926 -9.053 24.423 1.00 94.25 173 ASN A N 1
ATOM 1383 C CA . ASN A 1 173 ? -11.235 -8.192 25.562 1.00 94.25 173 ASN A CA 1
ATOM 1384 C C . ASN A 1 173 ? -10.780 -6.743 25.298 1.00 94.25 173 ASN A C 1
ATOM 1386 O O . ASN A 1 173 ? -10.020 -6.504 24.356 1.00 94.25 173 ASN A O 1
ATOM 1390 N N . PRO A 1 174 ? -11.233 -5.758 26.099 1.00 94.44 174 PRO A N 1
ATOM 1391 C CA . PRO A 1 174 ? -10.901 -4.351 25.875 1.00 94.44 174 PRO A CA 1
ATOM 1392 C C . PRO A 1 174 ? -9.395 -4.044 25.827 1.00 94.44 174 PRO A C 1
ATOM 1394 O O . PRO A 1 174 ? -8.979 -3.213 25.024 1.00 94.44 174 PRO A O 1
ATOM 1397 N N . ASP A 1 175 ? -8.571 -4.721 26.633 1.00 95.94 175 ASP A N 1
ATOM 1398 C CA . ASP A 1 175 ? -7.115 -4.512 26.637 1.00 95.94 175 ASP A CA 1
ATOM 1399 C C . ASP A 1 175 ? -6.461 -5.008 25.338 1.00 95.94 175 ASP A C 1
ATOM 1401 O O . ASP A 1 175 ? -5.602 -4.339 24.761 1.00 95.94 175 ASP A O 1
ATOM 1405 N N . GLU A 1 176 ? -6.895 -6.161 24.828 1.00 96.69 176 GLU A N 1
ATOM 1406 C CA . GLU A 1 176 ? -6.459 -6.663 23.524 1.00 96.69 176 GLU A CA 1
ATOM 1407 C C . GLU A 1 176 ? -6.924 -5.762 22.380 1.00 96.69 176 GLU A C 1
ATOM 1409 O O . GLU A 1 176 ? -6.136 -5.485 21.477 1.00 96.69 176 GLU A O 1
ATOM 1414 N N . TRP A 1 177 ? -8.157 -5.248 22.434 1.00 96.44 177 TRP A N 1
ATOM 1415 C CA . TRP A 1 177 ? -8.655 -4.265 21.466 1.00 96.44 177 TRP A CA 1
ATOM 1416 C C . TRP A 1 177 ? -7.807 -2.991 21.459 1.00 96.44 177 TRP A C 1
ATOM 1418 O O . TRP A 1 177 ? -7.550 -2.418 20.398 1.00 96.44 177 TRP A O 1
ATOM 1428 N N . LEU A 1 178 ? -7.333 -2.555 22.627 1.00 97.00 178 LEU A N 1
ATOM 1429 C CA . LEU A 1 178 ? -6.453 -1.400 22.740 1.00 97.00 178 LEU A CA 1
ATOM 1430 C C . LEU A 1 178 ? -5.093 -1.666 22.070 1.00 97.00 178 LEU A C 1
ATOM 1432 O O . LEU A 1 178 ? -4.635 -0.855 21.264 1.00 97.00 178 LEU A O 1
ATOM 1436 N N . ASN A 1 179 ? -4.483 -2.825 22.341 1.00 96.94 179 ASN A N 1
ATOM 1437 C CA . ASN A 1 179 ? -3.228 -3.244 21.706 1.00 96.94 179 ASN A CA 1
ATOM 1438 C C . ASN A 1 179 ? -3.364 -3.384 20.185 1.00 96.94 179 ASN A C 1
ATOM 1440 O O . ASN A 1 179 ? -2.517 -2.883 19.446 1.00 96.94 179 ASN A O 1
ATOM 1444 N N . TYR A 1 180 ? -4.450 -4.005 19.725 1.00 96.88 180 TYR A N 1
ATOM 1445 C CA . TYR A 1 180 ? -4.797 -4.105 18.311 1.00 96.88 180 TYR A CA 1
ATOM 1446 C C . TYR A 1 180 ? -4.860 -2.713 17.662 1.00 96.88 180 TYR A C 1
ATOM 1448 O O . TYR A 1 180 ? -4.191 -2.464 16.660 1.00 96.88 180 TYR A O 1
ATOM 1456 N N . THR A 1 181 ? -5.558 -1.766 18.296 1.00 97.25 181 THR A N 1
ATOM 1457 C CA . THR A 1 181 ? -5.706 -0.394 17.781 1.00 97.25 181 THR A CA 1
ATOM 1458 C C . THR A 1 181 ? -4.362 0.351 17.720 1.00 97.25 181 THR A C 1
ATOM 1460 O O . THR A 1 181 ? -4.094 1.092 16.773 1.00 97.25 181 THR A O 1
ATOM 1463 N N . TYR A 1 182 ? -3.464 0.143 18.692 1.00 97.62 182 TYR A N 1
ATOM 1464 C CA . TYR A 1 182 ? -2.102 0.690 18.622 1.00 97.62 182 TYR A CA 1
ATOM 1465 C C . TYR A 1 182 ? -1.288 0.087 17.472 1.00 97.62 182 TYR A C 1
ATOM 1467 O O . TYR A 1 182 ? -0.563 0.815 16.785 1.00 97.62 182 TYR A O 1
ATOM 1475 N N . CYS A 1 183 ? -1.420 -1.219 17.231 1.00 96.94 183 CYS A N 1
ATOM 1476 C CA . CYS A 1 183 ? -0.795 -1.880 16.090 1.00 96.94 183 CYS A CA 1
ATOM 1477 C C . CYS A 1 183 ? -1.335 -1.351 14.754 1.00 96.94 183 CYS A C 1
ATOM 1479 O O . CYS A 1 183 ? -0.535 -1.111 13.851 1.00 96.94 183 CYS A O 1
ATOM 1481 N N . GLU A 1 184 ? -2.639 -1.091 14.634 1.00 95.56 184 GLU A N 1
ATOM 1482 C CA . GLU A 1 184 ? -3.232 -0.467 13.442 1.00 95.56 184 GLU A CA 1
ATOM 1483 C C . GLU A 1 184 ? -2.687 0.939 13.173 1.00 95.56 184 GLU A C 1
ATOM 1485 O O . GLU A 1 184 ? -2.377 1.276 12.027 1.00 95.56 184 GLU A O 1
ATOM 1490 N N . ILE A 1 185 ? -2.520 1.761 14.214 1.00 98.06 185 ILE A N 1
ATOM 1491 C CA . ILE A 1 185 ? -1.904 3.090 14.078 1.00 98.06 185 ILE A CA 1
ATOM 1492 C C . ILE A 1 185 ? -0.458 2.947 13.596 1.00 98.06 185 ILE A C 1
ATOM 1494 O O . ILE A 1 185 ? -0.054 3.619 12.644 1.00 98.06 185 ILE A O 1
ATOM 1498 N N . GLY A 1 186 ? 0.318 2.053 14.216 1.00 97.94 186 GLY A N 1
ATOM 1499 C CA . GLY A 1 186 ? 1.694 1.772 13.806 1.00 97.94 186 GLY A CA 1
ATOM 1500 C C . GLY A 1 186 ? 1.784 1.296 12.354 1.00 97.94 186 GLY A C 1
ATOM 1501 O O . GLY A 1 186 ? 2.625 1.783 11.596 1.00 97.94 186 GLY A O 1
ATOM 1502 N N . TYR A 1 187 ? 0.879 0.409 11.941 1.00 97.00 187 TYR A N 1
ATOM 1503 C CA . TYR A 1 187 ? 0.777 -0.072 10.566 1.00 97.00 187 TYR A CA 1
ATOM 1504 C C . TYR A 1 187 ? 0.367 1.040 9.592 1.00 97.00 187 TYR A C 1
ATOM 1506 O O . TYR A 1 187 ? 0.963 1.174 8.530 1.00 97.00 187 TYR A O 1
ATOM 1514 N N . SER A 1 188 ? -0.558 1.921 9.972 1.00 97.12 188 SER A N 1
ATOM 1515 C CA . SER A 1 188 ? -0.946 3.074 9.149 1.00 97.12 188 SER A CA 1
ATOM 1516 C C . SER A 1 188 ? 0.219 4.045 8.929 1.00 97.12 188 SER A C 1
ATOM 1518 O O . SER A 1 188 ? 0.426 4.533 7.818 1.00 97.12 188 SER A O 1
ATOM 1520 N N . VAL A 1 189 ? 1.028 4.304 9.963 1.00 98.31 189 VAL A N 1
ATOM 1521 C CA . VAL A 1 189 ? 2.258 5.108 9.842 1.00 98.31 189 VAL A CA 1
ATOM 1522 C C . VAL A 1 189 ? 3.271 4.421 8.926 1.00 98.31 189 VAL A C 1
ATOM 1524 O O . VAL A 1 189 ? 3.888 5.068 8.077 1.00 98.31 189 VAL A O 1
ATOM 1527 N N . TYR A 1 190 ? 3.422 3.107 9.069 1.00 98.19 190 TYR A N 1
ATOM 1528 C CA . TYR A 1 190 ? 4.285 2.297 8.221 1.00 98.19 190 TYR A CA 1
ATOM 1529 C C . TYR A 1 190 ? 3.879 2.369 6.740 1.00 98.19 190 TYR A C 1
ATOM 1531 O O . TYR A 1 190 ? 4.727 2.619 5.879 1.00 98.19 190 TYR A O 1
ATOM 1539 N N . GLU A 1 191 ? 2.584 2.242 6.448 1.00 97.06 191 GLU A N 1
ATOM 1540 C CA . GLU A 1 191 ? 2.020 2.355 5.099 1.00 97.06 191 GLU A CA 1
ATOM 1541 C C . GLU A 1 191 ? 2.253 3.733 4.476 1.00 97.06 191 GLU A C 1
ATOM 1543 O O . GLU A 1 191 ? 2.597 3.832 3.295 1.00 97.06 191 GLU A O 1
ATOM 1548 N N . ILE A 1 192 ? 2.149 4.810 5.264 1.00 98.50 192 ILE A N 1
ATOM 1549 C CA . ILE A 1 192 ? 2.475 6.166 4.800 1.00 98.50 192 ILE A CA 1
ATOM 1550 C C . ILE A 1 192 ? 3.940 6.235 4.350 1.00 98.50 192 ILE A C 1
ATOM 1552 O O . ILE A 1 192 ? 4.228 6.745 3.264 1.00 98.50 192 ILE A O 1
ATOM 1556 N N . ILE A 1 193 ? 4.868 5.694 5.146 1.00 98.50 193 ILE A N 1
ATOM 1557 C CA . ILE A 1 193 ? 6.301 5.680 4.814 1.00 98.50 193 ILE A CA 1
ATOM 1558 C C . ILE A 1 193 ? 6.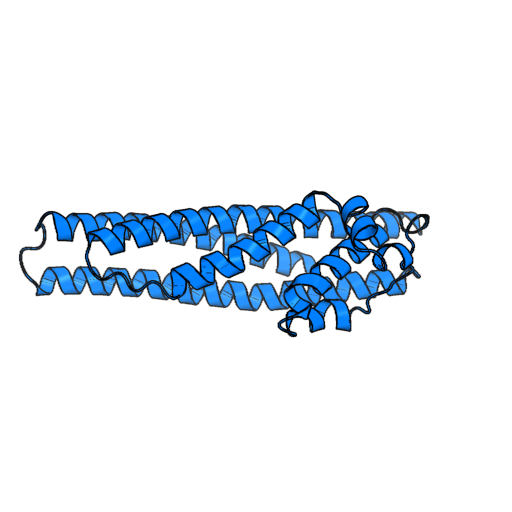547 4.863 3.542 1.00 98.50 193 ILE A C 1
ATOM 1560 O O . ILE A 1 193 ? 7.181 5.365 2.610 1.00 98.50 193 ILE A O 1
ATOM 1564 N N . LEU A 1 194 ? 6.020 3.636 3.472 1.00 98.38 194 LEU A N 1
ATOM 1565 C CA . LEU A 1 194 ? 6.113 2.772 2.291 1.00 98.38 194 LEU A CA 1
ATOM 1566 C C . LEU A 1 194 ? 5.593 3.487 1.035 1.00 98.38 194 LEU A C 1
ATOM 1568 O O . LEU A 1 194 ? 6.270 3.515 0.003 1.00 98.38 194 LEU A O 1
ATOM 1572 N N . THR A 1 195 ? 4.428 4.121 1.135 1.00 98.12 195 THR A N 1
ATOM 1573 C CA . THR A 1 195 ? 3.787 4.830 0.024 1.00 98.12 195 THR A CA 1
ATOM 1574 C C . THR A 1 195 ? 4.622 6.018 -0.447 1.00 98.12 195 THR A C 1
ATOM 1576 O O . THR A 1 195 ? 4.824 6.193 -1.651 1.00 98.12 195 THR A O 1
ATOM 1579 N N . ILE A 1 196 ? 5.174 6.810 0.476 1.00 98.31 196 ILE A N 1
ATOM 1580 C CA . ILE A 1 196 ? 6.066 7.933 0.150 1.00 98.31 196 ILE A CA 1
ATOM 1581 C C . ILE A 1 196 ? 7.331 7.435 -0.558 1.00 98.31 196 ILE A C 1
ATOM 1583 O O . ILE A 1 196 ? 7.710 7.979 -1.600 1.00 98.31 196 ILE A O 1
ATOM 1587 N N . VAL A 1 197 ? 7.964 6.378 -0.040 1.00 98.38 197 VAL A N 1
ATOM 1588 C CA . VAL A 1 197 ? 9.140 5.761 -0.672 1.00 98.38 197 VAL A CA 1
ATOM 1589 C C . VAL A 1 197 ? 8.798 5.297 -2.090 1.00 98.38 197 VAL A C 1
ATOM 1591 O O . VAL A 1 197 ? 9.556 5.567 -3.025 1.00 98.38 197 VAL A O 1
ATOM 1594 N N . PHE A 1 198 ? 7.635 4.675 -2.292 1.00 98.00 198 PHE A N 1
ATOM 1595 C CA . PHE A 1 198 ? 7.219 4.226 -3.617 1.00 98.00 198 PHE A CA 1
ATOM 1596 C C . PHE A 1 198 ? 6.925 5.381 -4.585 1.00 98.00 198 PHE A C 1
ATOM 1598 O O . PHE A 1 198 ? 7.318 5.322 -5.752 1.00 98.00 198 PHE A O 1
ATOM 1605 N N . ILE A 1 199 ? 6.321 6.476 -4.110 1.00 98.00 199 ILE A N 1
ATOM 1606 C CA . ILE A 1 199 ? 6.155 7.709 -4.896 1.00 98.00 199 ILE A CA 1
ATOM 1607 C C . ILE A 1 199 ? 7.514 8.204 -5.408 1.00 98.00 199 ILE A C 1
ATOM 1609 O O . ILE A 1 199 ? 7.622 8.581 -6.579 1.00 98.00 199 ILE A O 1
ATOM 1613 N N . PHE A 1 200 ? 8.556 8.183 -4.572 1.00 97.19 200 PHE A N 1
ATOM 1614 C CA . PHE A 1 200 ? 9.903 8.567 -4.999 1.00 97.19 200 PHE A CA 1
ATOM 1615 C C . PHE A 1 200 ? 10.483 7.605 -6.044 1.00 97.19 200 PHE A C 1
ATOM 1617 O O . PHE A 1 200 ? 11.090 8.077 -7.006 1.00 97.19 200 PHE A O 1
ATOM 1624 N N . VAL A 1 201 ? 10.262 6.289 -5.918 1.00 96.00 201 VAL A N 1
ATOM 1625 C CA . VAL A 1 201 ? 10.674 5.305 -6.941 1.00 96.00 201 VAL A CA 1
ATOM 1626 C C . VAL A 1 201 ? 10.040 5.641 -8.292 1.00 96.00 201 VAL A C 1
ATOM 1628 O O . VAL A 1 201 ? 10.744 5.753 -9.298 1.00 96.00 201 VAL A O 1
ATOM 1631 N N . ILE A 1 202 ? 8.719 5.845 -8.310 1.00 95.38 202 ILE A N 1
ATOM 1632 C CA . ILE A 1 202 ? 7.960 6.152 -9.528 1.00 95.38 202 ILE A CA 1
ATOM 1633 C C . ILE A 1 202 ? 8.435 7.472 -10.154 1.00 95.38 202 ILE A C 1
ATOM 1635 O O . ILE A 1 202 ? 8.674 7.525 -11.363 1.00 95.38 202 ILE A O 1
ATOM 1639 N N . LYS A 1 203 ? 8.605 8.526 -9.343 1.00 94.69 203 LYS A N 1
ATOM 1640 C CA . LYS A 1 203 ? 9.101 9.840 -9.790 1.00 94.69 203 LYS A CA 1
ATOM 1641 C C . LYS A 1 203 ? 10.488 9.743 -10.417 1.00 94.69 203 LYS A C 1
ATOM 1643 O O . LYS A 1 203 ? 10.663 10.185 -11.548 1.00 94.69 203 LYS A O 1
ATOM 1648 N N . ARG A 1 204 ? 11.437 9.103 -9.727 1.00 92.88 204 ARG A N 1
ATOM 1649 C CA . ARG A 1 204 ? 12.825 8.960 -10.187 1.00 92.88 204 ARG A CA 1
ATOM 1650 C C . ARG A 1 204 ? 12.903 8.240 -11.532 1.00 92.88 204 ARG A C 1
ATOM 1652 O O . ARG A 1 204 ? 13.595 8.700 -12.431 1.00 92.88 204 ARG A O 1
ATOM 1659 N N . ILE A 1 205 ? 12.172 7.134 -11.693 1.00 91.56 205 ILE A N 1
ATOM 1660 C CA . ILE A 1 205 ? 12.140 6.392 -12.964 1.00 91.56 205 ILE A CA 1
ATOM 1661 C C . ILE A 1 205 ? 11.524 7.251 -14.074 1.00 91.56 205 ILE A C 1
ATOM 1663 O O . ILE A 1 205 ? 12.061 7.306 -15.178 1.00 91.56 205 ILE A O 1
ATOM 1667 N N . TYR A 1 206 ? 10.416 7.939 -13.7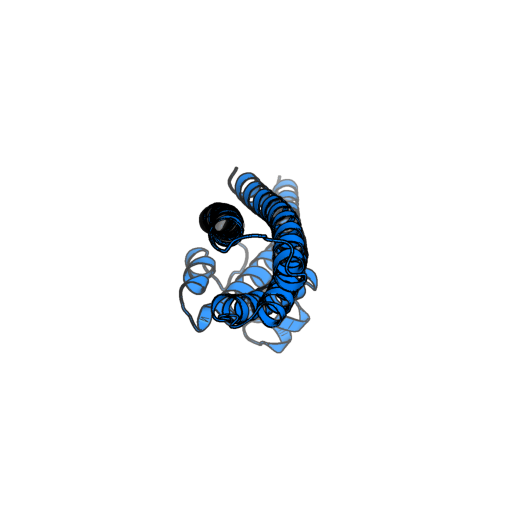90 1.00 91.25 206 TYR A N 1
ATOM 1668 C CA . TYR A 1 206 ? 9.747 8.789 -14.773 1.00 91.25 206 TYR A CA 1
ATOM 1669 C C . TYR A 1 206 ? 10.625 9.959 -15.244 1.00 91.25 206 TYR A C 1
ATOM 1671 O O . TYR A 1 206 ? 10.677 10.240 -16.440 1.00 91.25 206 TYR A O 1
ATOM 1679 N N . GLU A 1 207 ? 11.318 10.630 -14.324 1.00 90.44 207 GLU A N 1
ATOM 1680 C CA . GLU A 1 207 ? 12.235 11.732 -14.635 1.00 90.44 207 GLU A CA 1
ATOM 1681 C C . GLU A 1 207 ? 13.408 11.258 -15.494 1.00 90.44 207 GLU A C 1
ATOM 1683 O O . GLU A 1 207 ? 13.666 11.857 -16.537 1.00 90.44 207 GLU A O 1
ATOM 1688 N N . ASN A 1 208 ? 14.035 10.137 -15.129 1.00 87.44 208 ASN A N 1
ATOM 1689 C CA . ASN A 1 208 ? 15.128 9.542 -15.897 1.00 87.44 208 ASN A CA 1
ATOM 1690 C C . ASN A 1 208 ? 14.693 9.195 -17.336 1.00 87.44 208 ASN A C 1
ATOM 1692 O O . ASN A 1 208 ? 15.371 9.547 -18.298 1.00 87.44 208 ASN A O 1
ATOM 1696 N N . GLN A 1 209 ? 13.513 8.586 -17.513 1.00 86.06 209 GLN A N 1
ATOM 1697 C CA . GLN A 1 209 ? 12.982 8.294 -18.852 1.00 86.06 209 GLN A CA 1
ATOM 1698 C C . GLN A 1 209 ? 12.669 9.558 -19.661 1.00 86.06 209 GLN A C 1
ATOM 1700 O O . GLN A 1 209 ? 12.834 9.566 -20.879 1.00 86.06 209 GLN A O 1
ATOM 1705 N N . LYS A 1 210 ? 12.200 10.626 -19.004 1.00 85.38 210 LYS A N 1
ATOM 1706 C CA . LYS A 1 210 ? 11.895 11.896 -19.669 1.00 85.38 210 LYS A CA 1
ATOM 1707 C C . LYS A 1 210 ? 13.162 12.622 -20.127 1.00 85.38 210 LYS A C 1
ATOM 1709 O O . LYS A 1 210 ? 13.134 13.217 -21.197 1.00 85.38 210 LYS A O 1
ATOM 1714 N N . LEU A 1 211 ? 14.234 12.596 -19.335 1.00 81.38 211 LEU A N 1
ATOM 1715 C CA . LEU A 1 211 ? 15.507 13.232 -19.689 1.00 81.38 211 LEU A CA 1
ATOM 1716 C C . LEU A 1 211 ? 16.138 12.565 -20.916 1.00 81.38 211 LEU A C 1
ATOM 1718 O O . LEU A 1 211 ? 16.407 13.254 -21.893 1.00 81.38 211 LEU A O 1
ATOM 1722 N N . ASN A 1 212 ? 16.237 11.234 -20.932 1.00 72.94 212 ASN A N 1
ATOM 1723 C CA . ASN A 1 212 ? 16.818 10.508 -22.070 1.00 72.94 212 ASN A CA 1
ATOM 1724 C C . ASN A 1 212 ? 16.040 10.715 -23.375 1.00 72.94 212 ASN A C 1
ATOM 1726 O O . ASN A 1 212 ? 16.626 10.731 -24.450 1.00 72.94 212 ASN A O 1
ATOM 1730 N N . LEU A 1 213 ? 14.716 10.879 -23.291 1.00 69.25 213 LEU A N 1
ATOM 1731 C CA . LEU A 1 213 ? 13.894 11.228 -24.448 1.00 69.25 213 LEU A CA 1
ATOM 1732 C C . LEU A 1 213 ? 14.254 12.593 -25.035 1.00 69.25 213 LEU A C 1
ATOM 1734 O O . LEU A 1 213 ? 14.158 12.764 -26.241 1.00 69.25 213 LEU A O 1
ATOM 1738 N N . LEU A 1 214 ? 14.603 13.568 -24.193 1.00 64.81 214 LEU A N 1
ATOM 1739 C CA . LEU A 1 214 ? 14.955 14.918 -24.633 1.00 64.81 214 LEU A CA 1
ATOM 1740 C C . LEU A 1 214 ? 16.379 14.988 -25.196 1.00 64.81 214 LEU A C 1
ATOM 1742 O O . LEU A 1 214 ? 16.628 15.836 -26.034 1.00 64.81 214 LEU A O 1
ATOM 1746 N N . GLU A 1 215 ? 17.286 14.110 -24.762 1.00 61.19 215 GLU A N 1
ATOM 1747 C CA . GLU A 1 215 ? 18.664 14.031 -25.277 1.00 61.19 215 GLU A CA 1
ATOM 1748 C C . GLU A 1 215 ? 18.775 13.321 -26.641 1.00 61.19 215 GLU A C 1
ATOM 1750 O O . GLU A 1 215 ? 19.819 13.382 -27.284 1.00 61.19 215 GLU A O 1
ATOM 1755 N N . GLN A 1 216 ? 17.715 12.638 -27.092 1.00 58.06 216 GLN A N 1
ATOM 1756 C CA . GLN A 1 216 ? 17.661 11.957 -28.394 1.00 58.06 216 GLN A CA 1
ATOM 1757 C C . GLN A 1 216 ? 17.178 12.852 -29.557 1.00 58.06 216 GLN A C 1
ATOM 1759 O O . GLN A 1 216 ? 17.185 12.388 -30.699 1.00 58.06 216 GLN A O 1
ATOM 1764 N N . TYR A 1 217 ? 16.778 14.102 -29.289 1.00 46.56 217 TYR A N 1
ATOM 1765 C CA . TYR A 1 217 ? 16.346 15.105 -30.278 1.00 46.56 217 TYR A CA 1
ATOM 1766 C C . TYR A 1 217 ? 17.200 16.371 -30.189 1.00 46.56 217 TYR A C 1
ATOM 1768 O O . TYR A 1 217 ? 17.375 17.017 -31.246 1.00 46.56 217 TYR A O 1
#

pLDDT: mean 91.47, std 8.88, range [46.56, 98.56]

Sequence (217 aa):
MVYKIAILGLILQVLLSLIAIISSSMQIGFIQRVQSGYYQSELEMNQAASANDMRHGAIDIVAGSVFLLSGIFILMWIYKAHKNAIEYGLDKKFTAGWAVGSFFIPILNFIRPFQAMIELHACSESPSNWQSSRLSNFNEIMANSPILIRLWWGLWMISFFLGQMIFKWEPLNPDEWLNYTYCEIGYSVYEIILTIVFIFVIKRIYENQKLNLLEQY

Secondary structure (DSSP, 8-state):
-HHHHHHHHHHHHHHHHHHHHHHHHHHHHHHHHHHTT--SSHHHHHHHHHHHHHHHHHHHHHHHHHHHHHHHHHHHHHHHHHHHHHHTT---SS-HHHHHHGGGSTTGGGTHHHHHHHHHHHHHH-GGG--GGGGSSHHHHHHHS-HHHHHHHHHHHHHHHHHHHHHT----SHHHHHHHHHHHHHHHHHHHHHHHHHHHHHHHHHHHHHHHHHHT-

Radius of gyration: 21.64 Å; chains: 1; bounding box: 54×33×64 Å